Protein AF-A0AAN8QPC7-F1 (afdb_monomer_lite)

Sequence (210 aa):
MTGGNSPIGYLKAYHTNLYLSADPMKVREALEEGIAAATMFNPPEKRTEVSETQLRVAFDGDAVLFSDESERIFKAHGLDKFFEHEKAHENTLLDHGPLKGFLESLGKLQKKFYAKGQRLDCPIRTYLVTARSAASSGTRALKTLRSWGLETDEALFLAGAPKGPMLEKIRPHIFFDDQMFHVEGAAQLGTVAAHVPYGVAQKTAPEEAC

pLDDT: mean 90.26, std 11.94, range [35.09, 98.5]

Secondary structure (DSSP, 8-state):
--TTS-SHHHHHHTT-S-EEES-HHHHHHHHHTT--EEEEE--SS-PPP--SS-EEEEE-IIIIIB-SHHHHHHHHHHHHHHHHHHHHTTTSPPPBPTTHHHHHHHHHHHHHHHTTT-STT-SEEEEEEESS-TTTTHHHHHHHHHHTT---SEEEE-TT--SHHHHHHH--SEEEES-HHHHHHHHHTT--EEE---SGGG-PPPP---

Organism: NCBI:txid861788

InterPro domains:
  IPR010394 5-nucleotidase [PF06189] (1-202)
  IPR010394 5-nucleotidase [PTHR31367] (1-206)

Foldseek 3Di:
DCPPDQCLVVCVVVVPQEAEECDVVSQVVNVVVLHHYWHWDAADPAAQDDDPQAAEEEEEQYQRFFDVVLVVQCVVPNDVSSLVVLVVCLVPATHGHSNNSVLVVLQVQLVVCVVVVNNVSRRYAYEHQYLAAPVGRCSNRCVNCVVSVHDHPYYHHQVNDQSQVVCSVNVHQEYEDQDVVNCVSNSNSNHIYTHNVGDPVNDDDPPPPD

Radius of gyration: 17.52 Å; chains: 1; bounding box: 56×42×45 Å

Structure (mmCIF, N/CA/C/O backbone):
data_AF-A0AAN8QPC7-F1
#
_entry.id   AF-A0AAN8QPC7-F1
#
loop_
_atom_site.group_PDB
_atom_site.id
_atom_site.type_symbol
_atom_site.label_atom_id
_atom_site.label_alt_id
_atom_site.label_comp_id
_atom_site.label_asym_id
_atom_site.label_entity_id
_atom_site.label_seq_id
_atom_site.pdbx_PDB_ins_code
_atom_site.Cartn_x
_atom_site.Cartn_y
_atom_site.Cartn_z
_atom_site.occupancy
_atom_site.B_iso_or_equiv
_atom_site.auth_seq_id
_atom_site.auth_comp_id
_atom_site.auth_asym_id
_atom_site.auth_atom_id
_atom_site.pdbx_PDB_model_num
ATOM 1 N N . MET A 1 1 ? 2.230 -21.811 20.063 1.00 47.53 1 MET A N 1
ATOM 2 C CA . MET A 1 1 ? 3.590 -22.338 19.807 1.00 47.53 1 MET A CA 1
ATOM 3 C C . MET A 1 1 ? 3.481 -23.367 18.692 1.00 47.53 1 MET A C 1
ATOM 5 O O . MET A 1 1 ? 2.722 -24.306 18.864 1.00 47.53 1 MET A O 1
ATOM 9 N N . THR A 1 2 ? 4.146 -23.179 17.548 1.00 59.16 2 THR A N 1
ATOM 10 C CA . THR A 1 2 ? 4.004 -24.058 16.362 1.00 59.16 2 THR A CA 1
ATOM 11 C C . THR A 1 2 ? 4.972 -25.247 16.341 1.00 59.16 2 THR A C 1
ATOM 13 O O . THR A 1 2 ? 5.036 -25.963 15.349 1.00 59.16 2 THR A O 1
ATOM 16 N N . GLY A 1 3 ? 5.740 -25.475 17.414 1.00 60.47 3 GLY A N 1
ATOM 17 C CA . GLY A 1 3 ? 6.649 -26.625 17.518 1.00 60.47 3 GLY A CA 1
ATOM 18 C C . GLY A 1 3 ? 7.755 -26.671 16.453 1.00 60.47 3 GLY A C 1
ATOM 19 O O . GLY A 1 3 ? 8.288 -27.742 16.204 1.00 60.47 3 GLY A O 1
ATOM 20 N N . GLY A 1 4 ? 8.074 -25.540 15.811 1.00 63.41 4 GLY A N 1
ATOM 21 C CA . GLY A 1 4 ? 9.040 -25.460 14.705 1.00 63.41 4 GLY A CA 1
ATOM 22 C C . GLY A 1 4 ? 8.410 -25.418 13.309 1.00 63.41 4 GLY A C 1
ATOM 23 O O . GLY A 1 4 ? 9.102 -25.082 12.355 1.00 63.41 4 GLY A O 1
ATOM 24 N N . ASN A 1 5 ? 7.103 -25.669 13.181 1.00 67.19 5 ASN A N 1
ATOM 25 C CA . ASN A 1 5 ? 6.398 -25.527 11.906 1.00 67.19 5 ASN A CA 1
ATOM 26 C C . ASN A 1 5 ? 6.092 -24.060 11.591 1.00 67.19 5 ASN A C 1
ATOM 28 O O . ASN A 1 5 ? 5.900 -23.234 12.494 1.00 67.19 5 ASN A O 1
ATOM 32 N N . SER A 1 6 ? 6.012 -23.747 10.300 1.00 74.88 6 SER A N 1
ATOM 33 C CA . SER A 1 6 ? 5.652 -22.412 9.839 1.00 74.88 6 SER A CA 1
ATOM 34 C C . SER A 1 6 ? 4.276 -21.979 10.375 1.00 74.88 6 SER A C 1
ATOM 36 O O . SER A 1 6 ? 3.321 -22.764 10.346 1.00 74.88 6 SER A O 1
ATOM 38 N N . PRO A 1 7 ? 4.133 -20.736 10.879 1.00 82.69 7 PRO A N 1
ATOM 39 C CA . PRO A 1 7 ? 2.846 -20.221 11.332 1.00 82.69 7 PRO A CA 1
ATOM 40 C C . PRO A 1 7 ? 1.875 -19.929 10.178 1.00 82.69 7 PRO A C 1
ATOM 42 O O . PRO A 1 7 ? 0.689 -19.728 10.442 1.00 82.69 7 PRO A O 1
ATOM 45 N N . ILE A 1 8 ? 2.339 -19.913 8.923 1.00 86.69 8 ILE A N 1
ATOM 46 C CA . ILE A 1 8 ? 1.567 -19.421 7.774 1.00 86.69 8 ILE A CA 1
ATOM 47 C C . ILE A 1 8 ? 0.293 -20.237 7.525 1.00 86.69 8 ILE A C 1
ATOM 49 O O . ILE A 1 8 ? -0.774 -19.658 7.311 1.00 86.69 8 ILE A O 1
ATOM 53 N N . GLY A 1 9 ? 0.347 -21.565 7.676 1.00 82.25 9 GLY A N 1
ATOM 54 C CA . GLY A 1 9 ? -0.840 -22.418 7.535 1.00 82.25 9 GLY A CA 1
ATOM 55 C C . GLY A 1 9 ? -1.977 -22.042 8.497 1.00 82.25 9 GLY A C 1
ATOM 56 O O . GLY A 1 9 ? -3.151 -22.069 8.123 1.00 82.25 9 GLY A O 1
ATOM 57 N N . TYR A 1 10 ? -1.645 -21.600 9.715 1.00 86.62 10 TYR A N 1
ATOM 58 C CA . TYR A 1 10 ? -2.643 -21.109 10.667 1.00 86.62 10 TYR A CA 1
ATOM 59 C C . TYR A 1 10 ? -3.220 -19.762 10.240 1.00 86.62 10 TYR A C 1
ATOM 61 O O . TYR A 1 10 ? -4.425 -19.555 10.356 1.00 86.62 10 TYR A O 1
ATOM 69 N N . LEU A 1 11 ? -2.393 -18.852 9.717 1.00 89.44 11 LEU A N 1
ATOM 70 C CA . LEU A 1 11 ? -2.856 -17.540 9.256 1.00 89.44 11 LEU A CA 1
ATOM 71 C C . LEU A 1 11 ? -3.924 -17.672 8.164 1.00 89.44 11 LEU A C 1
ATOM 73 O O . LEU A 1 11 ? -4.923 -16.945 8.197 1.00 89.44 11 LEU A O 1
ATOM 77 N N . LYS A 1 12 ? -3.754 -18.642 7.257 1.00 86.19 12 LYS A N 1
ATOM 78 C CA . LYS A 1 12 ? -4.742 -18.985 6.228 1.00 86.19 12 LYS A CA 1
ATOM 79 C C . LYS A 1 12 ? -6.048 -19.489 6.842 1.00 86.19 12 LYS A C 1
ATOM 81 O O . LYS A 1 12 ? -7.119 -19.004 6.482 1.00 86.19 12 LYS A O 1
ATOM 86 N N . ALA A 1 13 ? -5.960 -20.406 7.808 1.00 88.12 13 ALA A N 1
ATOM 87 C CA . ALA A 1 13 ? -7.123 -20.952 8.512 1.00 88.12 13 ALA A CA 1
ATOM 88 C C . ALA A 1 13 ? -7.898 -19.888 9.313 1.00 88.12 13 ALA A C 1
ATOM 90 O O . ALA A 1 13 ? -9.120 -19.961 9.408 1.00 88.12 13 ALA A O 1
ATOM 91 N N . TYR A 1 14 ? -7.210 -18.875 9.846 1.00 89.38 14 TYR A N 1
ATOM 92 C CA . TYR A 1 14 ? -7.833 -17.749 10.552 1.00 89.38 14 TYR A CA 1
ATOM 93 C C . TYR A 1 14 ? -8.363 -16.644 9.627 1.00 89.38 14 TYR A C 1
ATOM 95 O O . TYR A 1 14 ? -8.826 -15.619 10.125 1.00 89.38 14 TYR A O 1
ATOM 103 N N . HIS A 1 15 ? -8.308 -16.821 8.301 1.00 89.38 15 HIS A N 1
ATOM 104 C CA . HIS A 1 15 ? -8.703 -15.801 7.324 1.00 89.38 15 HIS A CA 1
ATOM 105 C C . HIS A 1 15 ? -7.996 -14.454 7.552 1.00 89.38 15 HIS A C 1
ATOM 107 O O . HIS A 1 15 ? -8.605 -13.387 7.464 1.00 89.38 15 HIS A O 1
ATOM 113 N N . THR A 1 16 ? -6.701 -14.510 7.870 1.00 93.88 16 THR A N 1
ATOM 114 C CA . THR A 1 16 ? -5.891 -13.325 8.174 1.00 93.88 16 THR A CA 1
ATOM 115 C C . THR A 1 16 ? -5.907 -12.350 6.998 1.00 93.88 16 THR A C 1
ATOM 117 O O . THR A 1 16 ? -5.528 -12.708 5.886 1.00 93.88 16 THR A O 1
ATOM 120 N N . ASN A 1 17 ? -6.323 -11.103 7.241 1.00 94.88 17 ASN A N 1
ATOM 121 C CA . ASN A 1 17 ? -6.376 -10.079 6.192 1.00 94.88 17 ASN A CA 1
ATOM 122 C C . ASN A 1 17 ? -5.040 -9.370 5.951 1.00 94.88 17 ASN A C 1
ATOM 124 O O . ASN A 1 17 ? -4.877 -8.782 4.889 1.00 94.88 17 ASN A O 1
ATOM 128 N N . LEU A 1 18 ? -4.126 -9.382 6.927 1.00 97.50 18 LEU A N 1
ATOM 129 C CA . LEU A 1 18 ? -2.785 -8.811 6.823 1.00 97.50 18 LEU A CA 1
ATOM 130 C C . LEU A 1 18 ? -1.837 -9.504 7.813 1.00 97.50 18 LEU A C 1
ATOM 132 O O . LEU A 1 18 ? -2.150 -9.594 9.001 1.00 97.50 18 LEU A O 1
ATOM 136 N N . TYR A 1 19 ? -0.669 -9.934 7.340 1.00 97.00 19 TYR A N 1
ATOM 137 C CA . TYR A 1 19 ? 0.423 -10.454 8.160 1.00 97.00 19 TYR A CA 1
ATOM 138 C C . TYR A 1 19 ? 1.636 -9.515 8.120 1.00 97.00 19 TYR A C 1
ATOM 140 O O . TYR A 1 19 ? 2.176 -9.218 7.058 1.00 97.00 19 TYR A O 1
ATOM 148 N N . LEU A 1 20 ? 2.082 -9.054 9.289 1.00 96.81 20 LEU A N 1
ATOM 149 C CA . LEU A 1 20 ? 3.261 -8.199 9.430 1.00 96.81 20 LEU A CA 1
ATOM 150 C C . LEU A 1 20 ? 4.329 -8.920 10.247 1.00 96.81 20 LEU A C 1
ATOM 152 O O . LEU A 1 20 ? 4.031 -9.504 11.289 1.00 96.81 20 LEU A O 1
ATOM 156 N N . SER A 1 21 ? 5.575 -8.869 9.785 1.00 95.12 21 SER A N 1
ATOM 157 C CA . SER A 1 21 ? 6.700 -9.534 10.446 1.00 95.12 21 SER A CA 1
ATOM 158 C C . SER A 1 21 ? 8.001 -8.772 10.221 1.00 95.12 21 SER A C 1
ATOM 160 O O . SER A 1 21 ? 8.138 -8.052 9.240 1.00 95.12 21 SER A O 1
ATOM 162 N N . ALA A 1 22 ? 8.977 -8.943 11.111 1.00 93.75 22 ALA A N 1
ATOM 163 C CA . ALA A 1 22 ? 10.357 -8.519 10.858 1.00 93.75 22 ALA A CA 1
ATOM 164 C C . ALA A 1 22 ? 11.142 -9.555 10.024 1.00 93.75 22 ALA A C 1
ATOM 166 O O . ALA A 1 22 ? 12.242 -9.272 9.564 1.00 93.75 22 ALA A O 1
ATOM 167 N N . ASP A 1 23 ? 10.591 -10.761 9.844 1.00 93.81 23 ASP A N 1
ATOM 168 C CA . ASP A 1 23 ? 11.212 -11.856 9.098 1.00 93.81 23 ASP A CA 1
ATOM 169 C C . ASP A 1 23 ? 10.729 -11.859 7.634 1.00 93.81 23 ASP A C 1
ATOM 171 O O . ASP A 1 23 ? 9.575 -12.231 7.382 1.00 93.81 23 ASP A O 1
ATOM 175 N N . PRO A 1 24 ? 11.584 -11.483 6.663 1.00 93.31 24 PRO A N 1
ATOM 176 C CA . PRO A 1 24 ? 11.197 -11.402 5.260 1.00 93.31 24 PRO A CA 1
ATOM 177 C C . PRO A 1 24 ? 10.900 -12.765 4.628 1.00 93.31 24 PRO A C 1
ATOM 179 O O . PRO A 1 24 ? 10.137 -12.819 3.664 1.00 93.31 24 PRO A O 1
ATOM 182 N N . MET A 1 25 ? 11.450 -13.864 5.151 1.00 91.94 25 MET A N 1
ATOM 183 C CA . MET A 1 25 ? 11.186 -15.199 4.605 1.00 91.94 25 MET A CA 1
ATOM 184 C C . MET A 1 25 ? 9.758 -15.636 4.920 1.00 91.94 25 MET A C 1
ATOM 186 O O . MET A 1 25 ? 9.039 -16.073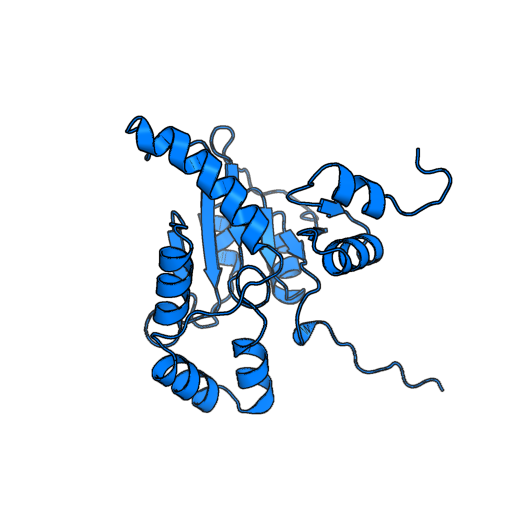 4.024 1.00 91.94 25 MET A O 1
ATOM 190 N N . LYS A 1 26 ? 9.301 -15.411 6.158 1.00 92.31 26 LYS A N 1
ATOM 191 C CA . LYS A 1 26 ? 7.903 -15.678 6.540 1.00 92.31 26 LYS A CA 1
ATOM 192 C C . LYS A 1 26 ? 6.913 -14.801 5.775 1.00 92.31 26 LYS A C 1
ATOM 194 O O . LYS A 1 26 ? 5.802 -15.232 5.492 1.00 92.31 26 LYS A O 1
ATOM 199 N N . VAL A 1 27 ? 7.296 -13.565 5.452 1.00 95.69 27 VAL A N 1
ATOM 200 C CA . VAL A 1 27 ? 6.460 -12.665 4.642 1.00 95.69 27 VAL A CA 1
ATOM 201 C C . VAL A 1 27 ? 6.290 -13.204 3.225 1.00 95.69 27 VAL A C 1
ATOM 203 O O . VAL A 1 27 ? 5.166 -13.223 2.731 1.00 95.69 27 VAL A O 1
ATOM 206 N N . ARG A 1 28 ? 7.367 -13.678 2.584 1.00 94.31 28 ARG A N 1
ATOM 207 C CA . ARG A 1 28 ? 7.277 -14.303 1.253 1.00 94.31 28 ARG A CA 1
ATOM 208 C C . ARG A 1 28 ? 6.385 -15.541 1.272 1.00 94.31 28 ARG A C 1
ATOM 210 O O . ARG A 1 28 ? 5.475 -15.628 0.459 1.00 94.31 28 ARG A O 1
ATOM 217 N N . GLU A 1 29 ? 6.577 -16.425 2.248 1.00 93.81 29 GLU A N 1
ATOM 218 C CA . GLU A 1 29 ? 5.746 -17.624 2.411 1.00 93.81 29 GLU A CA 1
ATOM 219 C C . GLU A 1 29 ? 4.255 -17.269 2.594 1.00 93.81 29 GLU A C 1
ATOM 221 O O . GLU A 1 29 ? 3.378 -17.891 2.002 1.00 93.81 29 GLU A O 1
ATOM 226 N N . ALA A 1 30 ? 3.947 -16.216 3.362 1.00 95.00 30 ALA A N 1
ATOM 227 C CA . ALA A 1 30 ? 2.577 -15.723 3.513 1.00 95.00 30 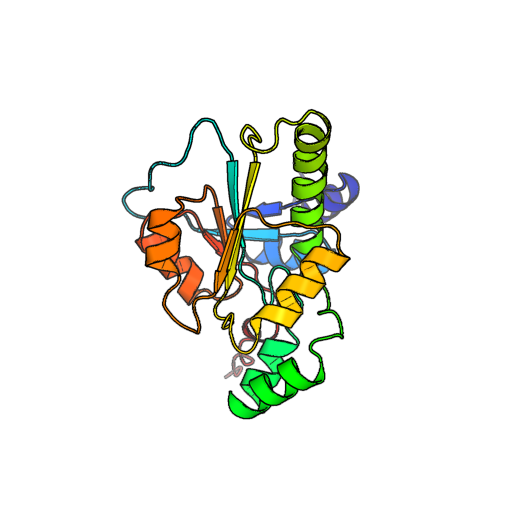ALA A CA 1
ATOM 228 C C . ALA A 1 30 ? 1.973 -15.237 2.184 1.00 95.00 30 ALA A C 1
ATOM 230 O O . ALA A 1 30 ? 0.825 -15.567 1.877 1.00 95.00 30 ALA A O 1
ATOM 231 N N . LEU A 1 31 ? 2.742 -14.479 1.394 1.00 95.06 31 LEU A N 1
ATOM 232 C CA . LEU A 1 31 ? 2.310 -13.991 0.081 1.00 95.06 31 LEU A CA 1
ATOM 233 C C . LEU A 1 31 ? 2.054 -15.142 -0.899 1.00 95.06 31 LEU A C 1
ATOM 235 O O . LEU A 1 31 ? 1.060 -15.103 -1.625 1.00 95.06 31 LEU A O 1
ATOM 239 N N . GLU A 1 32 ? 2.906 -16.169 -0.900 1.00 92.62 32 GLU A N 1
ATOM 240 C CA . GLU A 1 32 ? 2.747 -17.378 -1.725 1.00 92.62 32 GLU A CA 1
ATOM 241 C C . GLU A 1 32 ? 1.468 -18.152 -1.375 1.00 92.62 32 GLU A C 1
ATOM 243 O O . GLU A 1 32 ? 0.793 -18.679 -2.259 1.00 92.62 32 GLU A O 1
ATOM 248 N N . GLU A 1 33 ? 1.065 -18.135 -0.104 1.00 92.25 33 GLU A N 1
ATOM 249 C CA . GLU A 1 33 ? -0.200 -18.710 0.368 1.00 92.25 33 GLU A CA 1
ATOM 250 C C . GLU A 1 33 ? -1.431 -17.810 0.129 1.00 92.25 33 GLU A C 1
ATOM 252 O O . GLU A 1 33 ? -2.548 -18.153 0.538 1.00 92.25 33 GLU A O 1
ATOM 257 N N . GLY A 1 34 ? -1.254 -16.673 -0.552 1.00 92.19 34 GLY A N 1
ATOM 258 C CA . GLY A 1 34 ? -2.319 -15.723 -0.884 1.00 92.19 34 GLY A CA 1
ATOM 259 C C . GLY A 1 34 ? -2.734 -14.820 0.280 1.00 92.19 34 GLY A C 1
ATOM 260 O O . GLY A 1 34 ? -3.824 -14.244 0.256 1.00 92.19 34 GLY A O 1
ATOM 261 N N . ILE A 1 35 ? -1.896 -14.701 1.310 1.00 95.56 35 ILE A N 1
ATOM 262 C CA . ILE A 1 35 ? -2.123 -13.829 2.464 1.00 95.56 35 ILE A CA 1
ATOM 263 C C . ILE A 1 35 ? -1.404 -12.507 2.210 1.00 95.56 35 ILE A C 1
ATOM 265 O O . ILE A 1 35 ? -0.197 -12.489 1.985 1.00 95.56 35 ILE A O 1
ATOM 269 N N . ALA A 1 36 ? -2.121 -11.384 2.293 1.00 97.25 36 ALA A N 1
ATOM 270 C CA . ALA A 1 36 ? -1.488 -10.071 2.218 1.00 97.25 36 ALA A CA 1
ATOM 271 C C . ALA A 1 36 ? -0.446 -9.940 3.339 1.00 97.25 36 ALA A C 1
ATOM 273 O O . ALA A 1 36 ? -0.780 -10.102 4.517 1.00 97.25 36 ALA A O 1
ATOM 274 N N . ALA A 1 37 ? 0.806 -9.650 2.991 1.00 97.75 37 ALA A N 1
ATOM 275 C CA . ALA A 1 37 ? 1.879 -9.586 3.969 1.00 97.75 37 ALA A CA 1
ATOM 276 C C . ALA A 1 37 ? 2.965 -8.575 3.607 1.00 97.75 37 ALA A C 1
ATOM 278 O O . ALA A 1 37 ? 3.165 -8.252 2.437 1.00 97.75 37 ALA A O 1
ATOM 279 N N . ALA A 1 38 ? 3.666 -8.086 4.630 1.00 98.12 38 ALA A N 1
ATOM 280 C CA . ALA A 1 38 ? 4.775 -7.156 4.461 1.00 98.12 38 ALA A CA 1
ATOM 281 C C . ALA A 1 38 ? 5.807 -7.257 5.597 1.00 98.12 38 ALA A C 1
ATOM 283 O O . ALA A 1 38 ? 5.467 -7.541 6.753 1.00 98.12 38 ALA A O 1
ATOM 284 N N . THR A 1 39 ? 7.069 -6.983 5.267 1.00 97.81 39 THR A N 1
ATOM 285 C CA . THR A 1 39 ? 8.179 -6.921 6.223 1.00 97.81 39 THR A CA 1
ATOM 286 C C . THR A 1 39 ? 8.245 -5.534 6.842 1.00 97.81 39 THR A C 1
ATOM 288 O O . THR A 1 39 ? 8.397 -4.559 6.116 1.00 97.81 39 THR A O 1
ATOM 291 N N . MET A 1 40 ? 8.149 -5.420 8.164 1.00 95.81 40 MET A N 1
ATOM 292 C CA . MET A 1 40 ? 8.135 -4.128 8.852 1.00 95.81 40 MET A CA 1
ATOM 293 C C . MET A 1 40 ? 9.531 -3.538 9.053 1.00 95.81 40 MET A C 1
ATOM 295 O O . MET A 1 40 ? 10.428 -4.201 9.571 1.00 95.81 40 MET A O 1
ATOM 299 N N . PHE A 1 41 ? 9.649 -2.242 8.776 1.00 93.62 41 PHE A N 1
ATOM 300 C CA . PHE A 1 41 ? 10.819 -1.417 9.037 1.00 93.62 41 PHE A CA 1
ATOM 301 C C . PHE A 1 41 ? 10.427 -0.261 9.955 1.00 93.62 41 PHE A C 1
ATOM 303 O O . PHE A 1 41 ? 9.538 0.544 9.664 1.00 93.62 41 PHE A O 1
ATOM 310 N N . ASN A 1 42 ? 11.086 -0.206 11.110 1.00 88.12 42 ASN A N 1
ATOM 311 C CA . ASN A 1 42 ? 10.861 0.845 12.090 1.00 88.12 42 ASN A CA 1
ATOM 312 C C . ASN A 1 42 ? 11.855 1.995 11.871 1.00 88.12 42 ASN A C 1
ATOM 314 O O . ASN A 1 42 ? 13.022 1.725 11.584 1.00 88.12 42 ASN A O 1
ATOM 318 N N . PRO A 1 43 ? 11.434 3.254 12.077 1.00 84.25 43 PRO A N 1
ATOM 319 C CA . PRO A 1 43 ? 12.343 4.392 12.066 1.00 84.25 43 PRO A CA 1
ATOM 320 C C . PRO A 1 43 ? 13.462 4.243 13.108 1.00 84.25 43 PRO A C 1
ATOM 322 O O . PRO A 1 43 ? 13.161 3.839 14.237 1.00 84.25 43 PRO A O 1
ATOM 325 N N . PRO A 1 44 ? 14.719 4.581 12.766 1.00 75.75 44 PRO A N 1
ATOM 326 C CA . PRO A 1 44 ? 15.875 4.346 13.631 1.00 75.75 44 PRO A CA 1
ATOM 327 C C . PRO A 1 44 ? 15.993 5.328 14.808 1.00 75.75 44 PRO A C 1
ATOM 329 O O . PRO A 1 44 ? 16.433 4.924 15.879 1.00 75.75 44 PRO A O 1
ATOM 332 N N . GLU A 1 45 ? 15.601 6.597 14.637 1.00 75.94 45 GLU A N 1
ATOM 333 C CA . GLU A 1 45 ? 15.862 7.650 15.636 1.00 75.94 45 GLU A CA 1
ATOM 334 C C . GLU A 1 45 ? 14.595 8.151 16.336 1.00 75.94 45 GLU A C 1
ATOM 336 O O . GLU A 1 45 ? 14.456 8.034 17.554 1.00 75.94 45 GLU A O 1
ATOM 341 N N . LYS A 1 46 ? 13.643 8.704 15.576 1.00 75.94 46 LYS A N 1
ATOM 342 C CA . LYS A 1 46 ? 12.384 9.225 16.117 1.00 75.94 46 LYS A CA 1
ATOM 343 C C . LYS A 1 46 ? 11.234 8.920 15.169 1.00 75.94 46 LYS A C 1
ATOM 345 O O . LYS A 1 46 ? 11.307 9.193 13.976 1.00 75.94 46 LYS A O 1
ATOM 350 N N . ARG A 1 47 ? 10.156 8.361 15.717 1.00 86.50 47 ARG A N 1
ATOM 351 C CA . ARG A 1 47 ? 8.911 8.160 14.972 1.00 86.50 47 ARG A CA 1
ATOM 352 C C . ARG A 1 47 ? 8.160 9.475 14.864 1.00 86.50 47 ARG A C 1
ATOM 354 O O . ARG A 1 47 ? 8.038 10.206 15.848 1.00 86.50 47 ARG A O 1
ATOM 361 N N . THR A 1 48 ? 7.628 9.732 13.682 1.00 88.88 48 THR A N 1
ATOM 362 C CA . THR A 1 48 ? 6.681 10.816 13.455 1.00 88.88 48 THR A CA 1
ATOM 363 C C . THR A 1 48 ? 5.429 10.564 14.289 1.00 88.88 48 THR A C 1
ATOM 365 O O . THR A 1 48 ? 4.917 9.446 14.330 1.00 88.88 48 THR A O 1
ATOM 368 N N . GLU A 1 49 ? 4.938 11.598 14.970 1.00 93.69 49 GLU A N 1
ATOM 369 C CA . GLU A 1 49 ? 3.683 11.519 15.715 1.00 93.69 49 GLU A CA 1
ATOM 370 C C . GLU A 1 49 ? 2.519 11.287 14.748 1.00 93.69 49 GLU A C 1
ATOM 372 O O . GLU A 1 49 ? 2.341 12.010 13.762 1.00 93.69 49 GLU A O 1
ATOM 377 N N . VAL A 1 50 ? 1.722 10.262 15.033 1.00 95.88 50 VAL A N 1
ATOM 378 C CA . VAL A 1 50 ? 0.554 9.875 14.239 1.00 95.88 50 VAL A CA 1
ATOM 379 C C . VAL A 1 50 ? -0.728 10.226 14.988 1.00 95.88 50 VAL A C 1
ATOM 381 O O . VAL A 1 50 ? -0.712 10.533 16.176 1.00 95.88 50 VAL A O 1
ATOM 384 N N . SER A 1 51 ? -1.856 10.231 14.283 1.00 95.62 51 SER A N 1
ATOM 385 C CA . SER A 1 51 ? -3.152 10.542 14.894 1.00 95.62 51 SER A CA 1
ATOM 386 C C . SER A 1 51 ? -3.574 9.466 15.897 1.00 95.62 51 SER A C 1
ATOM 388 O O . SER A 1 51 ? -3.614 8.295 15.551 1.00 95.62 51 SER A O 1
ATOM 390 N N . GLU A 1 52 ? -3.983 9.864 17.102 1.00 95.88 52 GLU A N 1
ATOM 391 C CA . GLU A 1 52 ? -4.505 8.930 18.116 1.00 95.88 52 GLU A CA 1
ATOM 392 C C . GLU A 1 52 ? -5.953 8.484 17.849 1.00 95.88 52 GLU A C 1
ATOM 394 O O . GLU A 1 52 ? -6.413 7.477 18.380 1.00 95.88 52 GLU A O 1
ATOM 399 N N . THR A 1 53 ? -6.689 9.237 17.029 1.00 95.12 53 THR A N 1
ATOM 400 C CA . THR A 1 53 ? -8.128 9.043 16.790 1.00 95.12 53 THR A CA 1
ATOM 401 C C . THR A 1 53 ? -8.450 8.473 15.411 1.00 95.12 53 THR A C 1
ATOM 403 O O . THR A 1 53 ? -9.581 8.047 15.176 1.00 95.12 53 THR A O 1
ATOM 406 N N . GLN A 1 54 ? -7.482 8.455 14.491 1.00 96.38 54 GLN A N 1
ATOM 407 C CA . GLN A 1 54 ? -7.676 7.988 13.122 1.00 96.38 54 GLN A CA 1
ATOM 408 C C . GLN A 1 54 ? -6.496 7.139 12.652 1.00 96.38 54 GLN A C 1
ATOM 410 O O . GLN A 1 54 ? -5.394 7.645 12.449 1.00 96.38 54 GLN A O 1
ATOM 415 N N . LEU A 1 55 ? -6.762 5.866 12.364 1.00 97.62 55 LEU A N 1
ATOM 416 C CA . LEU A 1 55 ? -5.836 4.977 11.678 1.00 97.62 55 LEU A CA 1
ATOM 417 C C . LEU A 1 55 ? -5.617 5.471 10.245 1.00 97.62 55 LEU A C 1
ATOM 419 O O . LEU A 1 55 ? -6.558 5.574 9.459 1.00 97.62 55 LEU A O 1
ATOM 423 N N . ARG A 1 56 ? -4.361 5.738 9.892 1.00 98.00 56 ARG A N 1
ATOM 424 C CA . ARG A 1 56 ? -3.955 6.191 8.555 1.00 98.00 56 ARG A CA 1
ATOM 425 C C . ARG A 1 56 ? -3.081 5.141 7.896 1.00 98.00 56 ARG A C 1
ATOM 427 O O . ARG A 1 56 ? -2.021 4.828 8.430 1.00 98.00 56 ARG A O 1
ATOM 434 N N . VAL A 1 57 ? -3.507 4.622 6.753 1.00 98.38 57 VAL A N 1
ATOM 435 C CA . VAL A 1 57 ? -2.795 3.560 6.033 1.00 98.38 57 VAL A CA 1
ATOM 436 C C . VAL A 1 57 ? -2.470 4.045 4.629 1.00 98.38 57 VAL A C 1
ATOM 438 O O . VAL A 1 57 ? -3.378 4.399 3.878 1.00 98.38 57 VAL A O 1
ATOM 441 N N . ALA A 1 58 ? -1.187 4.087 4.287 1.00 98.44 58 ALA A N 1
ATOM 442 C CA . ALA A 1 58 ? -0.724 4.500 2.970 1.00 98.44 58 ALA A CA 1
ATOM 443 C C . ALA A 1 58 ? -0.223 3.295 2.172 1.00 98.44 58 ALA A C 1
ATOM 445 O O . ALA A 1 58 ? 0.450 2.421 2.715 1.00 98.44 58 ALA A O 1
ATOM 446 N N . PHE A 1 59 ? -0.537 3.268 0.884 1.00 98.38 59 PHE A N 1
ATOM 447 C CA . PHE A 1 59 ? -0.173 2.195 -0.031 1.00 98.38 59 PHE A CA 1
ATOM 448 C C . PHE A 1 59 ? 0.471 2.773 -1.278 1.00 98.38 59 PHE A C 1
ATOM 450 O O . PHE A 1 59 ? -0.044 3.747 -1.833 1.00 98.38 59 PHE A O 1
ATOM 457 N N . ASP A 1 60 ? 1.525 2.137 -1.771 1.00 97.50 60 ASP A N 1
ATOM 458 C CA . ASP A 1 60 ? 1.849 2.255 -3.183 1.00 97.50 60 ASP A CA 1
ATOM 459 C C . ASP A 1 60 ? 0.768 1.609 -4.066 1.00 97.50 60 ASP A C 1
ATOM 461 O O . ASP A 1 60 ? -0.063 0.818 -3.612 1.00 97.50 60 ASP A O 1
ATOM 465 N N . GLY A 1 61 ? 0.756 1.992 -5.339 1.00 94.62 61 GLY A N 1
ATOM 466 C CA . GLY A 1 61 ? -0.119 1.422 -6.350 1.00 94.62 61 GLY A CA 1
ATOM 467 C C . GLY A 1 61 ? 0.412 0.099 -6.890 1.00 94.62 61 GLY A C 1
ATOM 468 O O . GLY A 1 61 ? -0.084 -0.967 -6.523 1.00 94.62 61 GLY A O 1
ATOM 469 N N . ASP A 1 62 ? 1.352 0.188 -7.828 1.00 93.06 62 ASP A N 1
ATOM 470 C CA . ASP A 1 62 ? 1.880 -0.960 -8.568 1.00 93.06 62 ASP A CA 1
ATOM 471 C C . ASP A 1 62 ? 2.618 -1.927 -7.636 1.00 93.06 62 ASP A C 1
ATOM 473 O O . ASP A 1 62 ? 3.189 -1.511 -6.636 1.00 93.06 62 ASP A O 1
ATOM 477 N N . ALA A 1 63 ? 2.517 -3.230 -7.913 1.00 94.75 63 ALA A N 1
ATOM 478 C CA . ALA A 1 63 ? 3.072 -4.312 -7.087 1.00 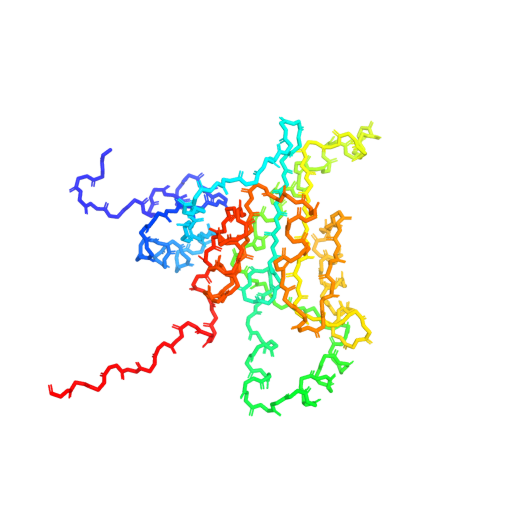94.75 63 ALA A CA 1
ATOM 479 C C . ALA A 1 63 ? 2.635 -4.343 -5.595 1.00 94.75 63 ALA A C 1
ATOM 481 O O . ALA A 1 63 ? 3.089 -5.198 -4.832 1.00 94.75 63 ALA A O 1
ATOM 482 N N . VAL A 1 64 ? 1.686 -3.496 -5.184 1.00 97.38 64 VAL A N 1
ATOM 483 C CA . VAL A 1 64 ? 1.110 -3.464 -3.831 1.00 97.38 64 VAL A CA 1
ATOM 484 C C . VAL A 1 64 ? -0.408 -3.637 -3.891 1.00 97.38 64 VAL A C 1
ATOM 486 O O . VAL A 1 64 ? -0.937 -4.667 -3.458 1.00 97.38 64 VAL A O 1
ATOM 489 N N . LEU A 1 65 ? -1.126 -2.657 -4.444 1.00 97.00 65 LEU A N 1
ATOM 490 C CA . LEU A 1 65 ? -2.577 -2.722 -4.661 1.00 97.00 65 LEU A CA 1
ATOM 491 C C . LEU A 1 65 ? -2.928 -3.297 -6.032 1.00 97.00 65 LEU A C 1
ATOM 493 O O . LEU A 1 65 ? -3.907 -4.039 -6.157 1.00 97.00 65 LEU A O 1
ATOM 497 N N . PHE A 1 66 ? -2.130 -2.962 -7.040 1.00 96.56 66 PHE A N 1
ATOM 498 C CA . PHE A 1 66 ? -2.224 -3.477 -8.400 1.00 96.56 66 PHE A CA 1
ATOM 499 C C . PHE A 1 66 ? -1.129 -4.517 -8.645 1.00 96.56 66 PHE A C 1
ATOM 501 O O . PHE A 1 66 ? -0.169 -4.624 -7.878 1.00 96.56 66 PHE A O 1
ATOM 508 N N . SER A 1 67 ? -1.282 -5.307 -9.702 1.00 94.44 67 SER A N 1
ATOM 509 C CA . SER A 1 67 ? -0.237 -6.223 -10.149 1.00 94.44 67 SER A CA 1
ATOM 510 C C . SER A 1 67 ? 1.025 -5.460 -10.582 1.00 94.44 67 SER A C 1
ATOM 512 O O . SER A 1 67 ? 1.057 -4.232 -10.662 1.00 94.44 67 SER A O 1
ATOM 514 N N . ASP A 1 68 ? 2.091 -6.194 -10.885 1.00 91.81 68 ASP A N 1
ATOM 515 C CA . ASP A 1 68 ? 3.342 -5.644 -11.411 1.00 91.81 68 ASP A CA 1
ATOM 516 C C . ASP A 1 68 ? 3.341 -5.506 -12.951 1.00 91.81 68 ASP A C 1
ATOM 518 O O . ASP A 1 68 ? 4.399 -5.353 -13.559 1.00 91.81 68 ASP A O 1
ATOM 522 N N . GLU A 1 69 ? 2.171 -5.569 -13.602 1.00 91.00 69 GLU A N 1
ATOM 523 C CA . GLU A 1 69 ? 2.007 -5.471 -15.064 1.00 91.00 69 GLU A CA 1
ATOM 524 C C . GLU A 1 69 ? 2.671 -4.211 -15.631 1.00 91.00 69 GLU A C 1
ATOM 526 O O . GLU A 1 69 ? 3.519 -4.295 -16.522 1.00 91.00 69 GLU A O 1
ATOM 531 N N . SER A 1 70 ? 2.322 -3.040 -15.096 1.00 87.00 70 SER A N 1
ATOM 532 C CA . SER A 1 70 ? 2.830 -1.772 -15.617 1.00 87.00 70 SER A CA 1
ATOM 533 C C . SER A 1 70 ? 4.332 -1.595 -15.340 1.00 87.00 70 SER A C 1
ATOM 535 O O . SER A 1 70 ? 5.054 -1.077 -16.194 1.00 87.00 70 SER A O 1
ATOM 537 N N . GLU A 1 71 ? 4.831 -2.116 -14.213 1.00 87.19 71 GLU A N 1
ATOM 538 C CA . GLU A 1 71 ? 6.264 -2.128 -13.882 1.00 87.19 71 GLU A CA 1
ATOM 539 C C . GLU A 1 71 ? 7.062 -3.003 -14.865 1.00 87.19 71 GLU A C 1
ATOM 541 O O . GLU A 1 71 ? 8.137 -2.615 -15.327 1.00 87.19 71 GLU A O 1
ATOM 546 N N . ARG A 1 72 ? 6.523 -4.164 -15.267 1.00 89.81 72 ARG A N 1
ATOM 547 C CA . ARG A 1 72 ? 7.143 -5.020 -16.298 1.00 89.81 72 ARG A CA 1
ATOM 548 C C . ARG A 1 72 ? 7.291 -4.288 -17.624 1.00 89.81 72 ARG A C 1
ATOM 550 O O . ARG A 1 72 ? 8.332 -4.399 -18.269 1.00 89.81 72 ARG A O 1
ATOM 557 N N . ILE A 1 73 ? 6.264 -3.547 -18.032 1.00 89.50 73 ILE A N 1
ATOM 558 C CA . ILE A 1 73 ? 6.275 -2.798 -19.293 1.00 89.50 73 ILE A CA 1
ATOM 559 C C . ILE A 1 73 ? 7.318 -1.689 -19.236 1.00 89.50 73 ILE A C 1
ATOM 561 O O . ILE A 1 73 ? 8.111 -1.573 -20.1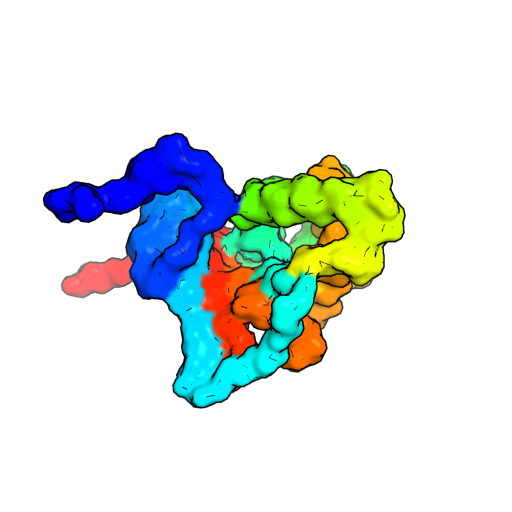70 1.00 89.50 73 ILE A O 1
ATOM 565 N N . PHE A 1 74 ? 7.358 -0.933 -18.137 1.00 87.81 74 PHE A N 1
ATOM 566 C CA . PHE A 1 74 ? 8.351 0.114 -17.927 1.00 87.81 74 PHE A CA 1
ATOM 567 C C . PHE A 1 74 ? 9.783 -0.436 -17.977 1.00 87.81 74 PHE A C 1
ATOM 569 O O . PHE A 1 74 ? 10.606 0.081 -18.732 1.00 87.81 74 PHE A O 1
ATOM 576 N N . LYS A 1 75 ? 10.075 -1.529 -17.258 1.00 86.81 75 LYS A N 1
ATOM 577 C CA . LYS A 1 75 ? 11.417 -2.137 -17.259 1.00 86.81 75 LYS A CA 1
ATOM 578 C C . LYS A 1 75 ? 11.826 -2.711 -18.614 1.00 86.81 75 LYS A C 1
ATOM 580 O O . LYS A 1 75 ? 12.997 -2.639 -18.968 1.00 86.81 75 LYS A O 1
ATOM 585 N N . ALA A 1 76 ? 10.888 -3.295 -19.358 1.00 90.19 76 ALA A N 1
ATOM 586 C CA . ALA A 1 76 ? 11.189 -3.935 -20.636 1.00 90.19 76 ALA A CA 1
ATOM 587 C C . ALA A 1 76 ? 11.256 -2.948 -21.814 1.00 90.19 76 ALA A C 1
ATOM 589 O O . ALA A 1 76 ? 12.036 -3.160 -22.739 1.00 90.19 76 ALA A O 1
ATOM 590 N N . HIS A 1 77 ? 10.443 -1.888 -21.799 1.00 90.00 77 HIS A N 1
ATOM 591 C CA . HIS A 1 77 ? 10.218 -1.040 -22.975 1.00 90.00 77 HIS A CA 1
ATOM 592 C C . HIS A 1 77 ? 10.401 0.463 -22.716 1.00 90.00 77 HIS A C 1
ATOM 594 O O . HIS A 1 77 ? 10.286 1.261 -23.647 1.00 90.00 77 HIS A O 1
ATOM 600 N N . GLY A 1 78 ? 10.692 0.860 -21.477 1.00 90.69 78 GLY A N 1
ATOM 601 C CA . GLY A 1 78 ? 10.902 2.251 -21.094 1.00 90.69 78 GLY A CA 1
ATOM 602 C C . GLY A 1 78 ? 9.614 3.057 -20.909 1.00 90.69 78 GLY A C 1
ATOM 603 O O . GLY A 1 78 ? 8.489 2.560 -21.014 1.00 90.69 78 GLY A O 1
ATOM 604 N N . LEU A 1 79 ? 9.802 4.343 -20.605 1.00 88.69 79 LEU A N 1
ATOM 605 C CA . LEU A 1 79 ? 8.740 5.241 -20.149 1.00 88.69 79 LEU A CA 1
ATOM 606 C C . LEU A 1 79 ? 7.704 5.575 -21.235 1.00 88.69 79 LEU A C 1
ATOM 608 O O . LEU A 1 79 ? 6.507 5.606 -20.951 1.00 88.69 79 LEU A O 1
ATOM 612 N N . ASP A 1 80 ? 8.140 5.768 -22.480 1.00 91.00 80 ASP A N 1
ATOM 613 C CA . ASP A 1 80 ? 7.236 6.112 -23.586 1.00 91.00 80 ASP A CA 1
ATOM 614 C C . ASP A 1 80 ? 6.237 4.983 -23.856 1.00 91.00 80 ASP A C 1
ATOM 616 O O . ASP A 1 80 ? 5.029 5.207 -23.955 1.00 91.00 80 ASP A O 1
ATOM 620 N N . LYS A 1 81 ? 6.732 3.741 -23.885 1.00 92.31 81 LYS A N 1
ATOM 621 C CA . LYS A 1 81 ? 5.904 2.548 -24.092 1.00 92.31 81 LYS A CA 1
ATOM 622 C C . LYS A 1 81 ? 4.972 2.285 -22.920 1.00 92.31 81 LYS A C 1
ATOM 624 O O . LYS A 1 81 ? 3.838 1.865 -23.138 1.00 92.31 81 LYS A O 1
ATOM 629 N N . PHE A 1 82 ? 5.407 2.589 -21.701 1.00 91.31 82 PHE A N 1
ATOM 630 C CA . PHE A 1 82 ? 4.529 2.594 -20.536 1.00 91.31 82 PHE A CA 1
ATOM 631 C C . PHE A 1 82 ? 3.364 3.584 -20.711 1.00 91.31 82 PHE A C 1
ATOM 633 O O . PHE A 1 82 ? 2.211 3.195 -20.529 1.00 91.31 82 PHE A O 1
ATOM 640 N N . PHE A 1 83 ? 3.612 4.831 -21.128 1.00 91.62 83 PHE A N 1
ATOM 641 C CA . PHE A 1 83 ? 2.530 5.806 -21.313 1.00 91.62 83 PHE A CA 1
ATOM 642 C C . PHE A 1 83 ? 1.585 5.444 -22.461 1.00 91.62 83 PHE A C 1
ATOM 644 O O . PHE A 1 83 ? 0.368 5.580 -22.315 1.00 91.62 83 PHE A O 1
ATOM 651 N N . GLU A 1 84 ? 2.114 4.959 -23.587 1.00 92.38 84 GLU A N 1
ATOM 652 C CA . GLU A 1 84 ? 1.293 4.442 -24.688 1.00 92.38 84 GLU A CA 1
ATOM 653 C C . GLU A 1 84 ? 0.391 3.299 -24.215 1.00 92.38 84 GLU A C 1
ATOM 655 O O . GLU A 1 84 ? -0.806 3.285 -24.515 1.00 92.38 84 GLU A O 1
ATOM 660 N N . HIS A 1 85 ? 0.951 2.372 -23.435 1.00 92.81 85 HIS A N 1
ATOM 661 C CA . HIS A 1 85 ? 0.218 1.243 -22.887 1.00 92.81 85 HIS A CA 1
ATOM 662 C C . HIS A 1 85 ? -0.898 1.682 -21.935 1.00 92.81 85 HIS A C 1
ATOM 664 O O . HIS A 1 85 ? -2.041 1.252 -22.102 1.00 92.81 85 HIS A O 1
ATOM 670 N N . GLU A 1 86 ? -0.598 2.558 -20.972 1.00 93.81 86 GLU A N 1
ATOM 671 C CA . GLU A 1 86 ? -1.582 3.058 -20.005 1.00 93.81 86 GLU A CA 1
ATOM 672 C C . GLU A 1 86 ? -2.711 3.840 -20.687 1.00 93.81 86 GLU A C 1
ATOM 674 O O . GLU A 1 86 ? -3.873 3.698 -20.303 1.00 93.81 86 GLU A O 1
ATOM 679 N N . LYS A 1 87 ? -2.401 4.602 -21.743 1.00 92.50 87 LYS A N 1
ATOM 680 C CA . LYS A 1 87 ? -3.407 5.306 -22.546 1.00 92.50 87 LYS A CA 1
ATOM 681 C C . LYS A 1 87 ? -4.286 4.341 -23.342 1.00 92.50 87 LYS A C 1
ATOM 683 O O . LYS A 1 87 ? -5.504 4.507 -23.374 1.00 92.50 87 LYS A O 1
ATOM 688 N N . ALA A 1 88 ? -3.694 3.332 -23.979 1.00 94.00 88 ALA A N 1
ATOM 689 C CA . ALA A 1 88 ? -4.441 2.333 -24.745 1.00 94.00 88 ALA A CA 1
ATOM 690 C C . ALA A 1 88 ? -5.358 1.477 -23.851 1.00 94.00 88 ALA A C 1
ATOM 692 O O . ALA A 1 88 ? -6.451 1.100 -24.270 1.00 94.00 88 ALA A O 1
ATOM 693 N N . HIS A 1 89 ? -4.940 1.224 -22.608 1.00 93.88 89 HIS A N 1
ATOM 694 C CA . HIS A 1 89 ? -5.648 0.386 -21.638 1.00 93.88 89 HIS A CA 1
ATOM 695 C C . HIS A 1 89 ? -6.385 1.191 -20.563 1.00 93.88 89 HIS A C 1
ATOM 697 O O . HIS A 1 89 ? -6.765 0.637 -19.537 1.00 93.88 89 HIS A O 1
ATOM 703 N N . GLU A 1 90 ? -6.650 2.482 -20.779 1.00 92.38 90 GLU A N 1
ATOM 704 C CA . GLU A 1 90 ? -7.244 3.359 -19.759 1.00 92.38 90 GLU A CA 1
ATOM 705 C C . GLU A 1 90 ? -8.614 2.861 -19.247 1.00 92.38 90 GLU A C 1
ATOM 707 O O . GLU A 1 90 ? -9.026 3.190 -18.134 1.00 92.38 90 GLU A O 1
ATOM 712 N N . ASN A 1 91 ? -9.343 2.085 -20.057 1.00 93.69 91 ASN A N 1
ATOM 713 C CA . ASN A 1 91 ? -10.635 1.483 -19.698 1.00 93.69 91 ASN A CA 1
ATOM 714 C C . ASN A 1 91 ? -10.549 -0.012 -19.349 1.00 93.69 91 ASN A C 1
ATOM 716 O O . ASN A 1 91 ? -11.567 -0.616 -19.014 1.00 93.69 91 ASN A O 1
ATOM 720 N N . THR A 1 92 ? -9.355 -0.598 -19.400 1.00 95.12 92 THR A N 1
ATOM 721 C CA . THR A 1 92 ? -9.089 -1.964 -18.950 1.00 95.12 92 THR A CA 1
ATOM 722 C C . THR A 1 92 ? -8.585 -1.897 -17.516 1.00 95.12 92 THR A C 1
ATOM 724 O O . THR A 1 92 ? -7.671 -1.137 -17.203 1.00 95.12 92 THR A O 1
ATOM 727 N N . LEU A 1 93 ? -9.190 -2.663 -16.613 1.00 94.94 93 LEU A N 1
ATOM 728 C CA . LEU A 1 93 ? -8.796 -2.640 -15.204 1.00 94.94 93 LEU A CA 1
ATOM 729 C C . LEU A 1 93 ? -7.368 -3.177 -15.038 1.00 94.94 93 LEU A C 1
ATOM 731 O O . LEU A 1 93 ? -6.906 -3.988 -15.842 1.00 94.94 93 LEU A O 1
ATOM 735 N N . LEU A 1 94 ? -6.660 -2.693 -14.020 1.00 95.12 94 LEU A N 1
ATOM 736 C CA . LEU A 1 94 ? -5.417 -3.324 -13.582 1.00 95.12 94 LEU A CA 1
ATOM 737 C C . LEU A 1 94 ? -5.750 -4.617 -12.836 1.00 95.12 94 LEU A C 1
ATOM 739 O O . LEU A 1 94 ? -6.739 -4.680 -12.094 1.00 95.12 94 LEU A O 1
ATOM 743 N N . ASP A 1 95 ? -4.897 -5.624 -13.002 1.00 95.81 95 ASP A N 1
ATOM 744 C CA . ASP A 1 95 ? -4.936 -6.808 -12.153 1.00 95.81 95 ASP A CA 1
ATOM 745 C C . ASP A 1 95 ? -4.589 -6.454 -10.702 1.00 95.81 95 ASP A C 1
ATOM 747 O O . ASP A 1 95 ? -4.055 -5.386 -10.389 1.00 95.81 95 ASP A O 1
ATOM 751 N N . HIS A 1 96 ? -4.937 -7.350 -9.784 1.00 95.81 96 HIS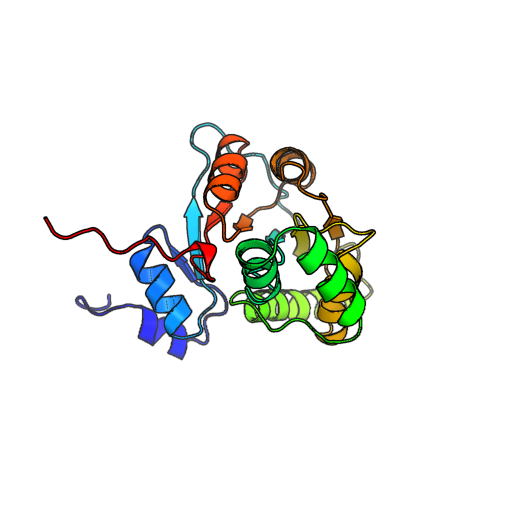 A N 1
ATOM 752 C CA . HIS A 1 96 ? -4.792 -7.097 -8.360 1.00 95.81 96 HIS A CA 1
ATOM 753 C C . HIS A 1 96 ? -3.401 -7.442 -7.838 1.00 95.81 96 HIS A C 1
ATOM 755 O O . HIS A 1 96 ? -2.825 -8.473 -8.178 1.00 95.81 96 HIS A O 1
ATOM 761 N N . GLY A 1 97 ? -2.906 -6.580 -6.956 1.00 96.88 97 GLY A N 1
ATOM 762 C CA . GLY A 1 97 ? -1.733 -6.832 -6.137 1.00 96.88 97 GLY A CA 1
ATOM 763 C C . GLY A 1 97 ? -2.087 -7.573 -4.845 1.00 96.88 97 GLY A C 1
ATOM 764 O O . GLY A 1 97 ? -3.270 -7.753 -4.514 1.00 96.88 97 GLY A O 1
ATOM 765 N N . PRO A 1 98 ? -1.067 -7.984 -4.078 1.00 97.12 98 PRO A N 1
ATOM 766 C CA . PRO A 1 98 ? -1.247 -8.803 -2.883 1.00 97.12 98 PRO A CA 1
ATOM 767 C C . PRO A 1 98 ? -2.033 -8.101 -1.767 1.00 97.12 98 PRO A C 1
ATOM 769 O O . PRO A 1 98 ? -2.700 -8.769 -0.978 1.00 97.12 98 PRO A O 1
ATOM 772 N N . LEU A 1 99 ? -2.002 -6.764 -1.684 1.00 98.12 99 LEU A N 1
ATOM 773 C CA . LEU A 1 99 ? -2.655 -6.014 -0.602 1.00 98.12 99 LEU A CA 1
ATOM 774 C C . LEU A 1 99 ? -4.080 -5.551 -0.946 1.00 98.12 99 LEU A C 1
ATOM 776 O O . LEU A 1 99 ? -4.746 -4.965 -0.087 1.00 98.12 99 LEU A O 1
ATOM 780 N N . LYS A 1 100 ? -4.615 -5.871 -2.138 1.00 97.06 100 LYS A N 1
ATOM 781 C CA . LYS A 1 100 ? -6.008 -5.540 -2.504 1.00 97.06 100 LYS A CA 1
ATOM 782 C C . LYS A 1 100 ? -7.011 -6.030 -1.457 1.00 97.06 100 LYS A C 1
ATOM 784 O O . LYS A 1 100 ? -7.866 -5.263 -1.023 1.00 97.06 100 LYS A O 1
ATOM 789 N N . GLY A 1 101 ? -6.907 -7.290 -1.027 1.00 96.25 101 GLY A N 1
ATOM 790 C CA . GLY A 1 101 ? -7.846 -7.879 -0.061 1.00 96.25 101 GLY A CA 1
ATOM 791 C C . GLY A 1 101 ? -7.819 -7.192 1.311 1.00 96.25 101 GLY A C 1
ATOM 792 O O . GLY A 1 101 ? -8.851 -7.066 1.982 1.00 96.25 101 GLY A O 1
ATOM 793 N N . PHE A 1 102 ? -6.655 -6.677 1.713 1.00 97.50 102 PHE A N 1
ATOM 794 C CA . PHE A 1 102 ? -6.529 -5.870 2.921 1.00 97.50 102 PHE A CA 1
ATOM 795 C C . PHE A 1 102 ? -7.219 -4.508 2.758 1.00 97.50 102 PHE A C 1
ATOM 797 O O . PHE A 1 102 ? -8.032 -4.135 3.608 1.00 97.50 102 PHE A O 1
ATOM 804 N N . LEU A 1 103 ? -6.997 -3.808 1.637 1.00 97.62 103 LEU A N 1
ATOM 805 C CA . LEU A 1 103 ? -7.693 -2.550 1.341 1.00 97.62 103 LEU A CA 1
ATOM 806 C C . LEU A 1 103 ? -9.217 -2.742 1.264 1.00 97.62 103 LEU A C 1
ATOM 808 O O . LEU A 1 103 ? -9.966 -1.923 1.792 1.00 97.62 103 LEU A O 1
ATOM 812 N N . GLU A 1 104 ? -9.697 -3.845 0.686 1.00 96.94 104 GLU A N 1
ATOM 813 C CA . GLU A 1 104 ? -11.127 -4.185 0.680 1.00 96.94 104 GLU A CA 1
ATOM 814 C C . GLU A 1 104 ? -11.693 -4.368 2.088 1.00 96.94 104 GLU A C 1
ATOM 816 O O . GLU A 1 104 ? -12.831 -3.977 2.363 1.00 96.94 104 GLU A O 1
ATOM 821 N N . SER A 1 105 ? -10.905 -4.942 2.993 1.00 96.50 105 SER A N 1
ATOM 822 C CA . SER A 1 105 ? -11.296 -5.122 4.391 1.00 96.50 105 SER A CA 1
ATOM 823 C C . SER A 1 105 ? -11.415 -3.775 5.109 1.00 96.50 105 SER A C 1
ATOM 825 O O . SER A 1 105 ? -12.421 -3.533 5.782 1.00 96.50 105 SER A O 1
ATOM 827 N N . LEU A 1 106 ? -10.465 -2.859 4.889 1.00 96.88 106 LEU A N 1
ATOM 828 C CA . LEU A 1 106 ? -10.552 -1.476 5.375 1.00 96.88 106 LEU A CA 1
ATOM 829 C C . LEU A 1 106 ? -11.767 -0.751 4.779 1.00 96.88 106 LEU A C 1
ATOM 831 O O . LEU A 1 106 ? -12.565 -0.180 5.521 1.00 96.88 106 LEU A O 1
ATOM 835 N N . GLY A 1 107 ? -11.982 -0.856 3.468 1.00 96.12 107 GLY A N 1
ATOM 836 C CA . GLY A 1 107 ? -13.113 -0.234 2.779 1.00 96.12 107 GLY A CA 1
ATOM 837 C C . GLY A 1 107 ? -14.471 -0.733 3.283 1.00 96.12 107 GLY A C 1
ATOM 838 O O . GLY A 1 107 ? -15.406 0.053 3.451 1.00 96.12 107 GLY A O 1
ATOM 839 N N . LYS A 1 108 ? -14.600 -2.028 3.607 1.00 95.75 108 LYS A N 1
ATOM 840 C CA . LYS A 1 108 ? -15.805 -2.582 4.255 1.00 95.75 108 LYS A CA 1
ATOM 841 C C . LYS A 1 108 ? -16.063 -1.947 5.623 1.00 95.75 108 LYS A C 1
ATOM 843 O O . LYS A 1 108 ? -17.221 -1.701 5.960 1.00 95.75 108 LYS A O 1
ATOM 848 N N . LEU A 1 109 ? -15.017 -1.679 6.407 1.00 95.38 109 LEU A N 1
ATOM 849 C CA . LEU A 1 109 ? -15.144 -0.984 7.691 1.00 95.38 109 LEU A CA 1
ATOM 850 C C . LEU A 1 109 ? -15.543 0.481 7.489 1.00 95.38 109 LEU A C 1
ATOM 852 O O . LEU A 1 109 ? -16.502 0.926 8.117 1.00 95.38 109 LEU A O 1
ATOM 856 N N . GLN A 1 110 ? -14.890 1.195 6.568 1.00 96.12 110 GLN A N 1
ATOM 857 C CA . GLN A 1 110 ? -15.212 2.589 6.239 1.00 96.12 110 GLN A CA 1
ATOM 858 C C . GLN A 1 110 ? -16.678 2.753 5.811 1.00 96.12 110 GLN A C 1
ATOM 860 O O . GLN A 1 110 ? -17.393 3.611 6.335 1.00 96.12 110 GLN A O 1
ATOM 865 N N . LYS A 1 111 ? -17.185 1.852 4.957 1.00 94.75 111 LYS A N 1
ATOM 866 C CA . LYS A 1 111 ? -18.586 1.854 4.495 1.00 94.75 111 LYS A CA 1
ATOM 867 C C . LYS A 1 111 ? -19.612 1.810 5.634 1.00 94.75 111 LYS A C 1
ATOM 869 O O . LYS A 1 111 ? -20.684 2.395 5.492 1.00 94.75 111 LYS A O 1
ATOM 874 N N . LYS A 1 112 ? -19.295 1.193 6.782 1.00 95.31 112 LYS A N 1
ATOM 875 C CA . LYS A 1 112 ? -20.186 1.186 7.961 1.00 95.31 112 LYS A CA 1
ATOM 876 C C . LYS A 1 112 ? -20.367 2.577 8.576 1.00 95.31 112 LYS A C 1
ATOM 878 O O . LYS A 1 112 ? -21.431 2.851 9.124 1.00 95.31 112 LYS A O 1
ATOM 883 N N . PHE A 1 113 ? -19.353 3.437 8.495 1.00 95.12 113 PHE A N 1
ATOM 884 C CA . PHE A 1 113 ? -19.433 4.832 8.940 1.00 95.12 113 PHE A CA 1
ATOM 885 C C . PHE A 1 113 ? -20.110 5.703 7.883 1.00 95.12 113 PHE A C 1
ATOM 887 O O . PHE A 1 113 ? -20.948 6.541 8.208 1.00 95.12 113 PHE A O 1
ATOM 894 N N . TYR A 1 114 ? -19.823 5.453 6.604 1.00 93.62 114 TYR A N 1
ATOM 895 C CA . TYR A 1 114 ? -20.408 6.218 5.501 1.00 93.62 114 TYR A CA 1
ATOM 896 C C . TYR A 1 114 ? -21.929 6.046 5.445 1.00 93.62 114 TYR A C 1
ATOM 898 O O . TYR A 1 114 ? -22.650 7.028 5.300 1.00 93.62 114 TYR A O 1
ATOM 906 N N . ALA A 1 115 ? -22.423 4.823 5.662 1.00 94.31 115 ALA A N 1
ATOM 907 C CA . ALA A 1 115 ? -23.855 4.530 5.739 1.00 94.31 115 ALA A CA 1
ATOM 908 C C . ALA A 1 115 ? -24.579 5.274 6.880 1.00 94.31 115 ALA A C 1
ATOM 910 O O . ALA A 1 115 ? -25.796 5.423 6.836 1.00 94.31 115 ALA A O 1
ATOM 911 N N . LYS A 1 116 ? -23.843 5.757 7.890 1.00 95.94 116 LYS A N 1
ATOM 912 C CA . LYS A 1 116 ? -24.364 6.567 9.003 1.00 95.94 116 LYS A CA 1
ATOM 913 C C . LYS A 1 116 ? -24.211 8.075 8.772 1.00 95.94 116 LYS A C 1
ATOM 915 O O . LYS A 1 116 ? -24.465 8.851 9.685 1.00 95.94 116 LYS A O 1
ATOM 920 N N . GLY A 1 117 ? -23.734 8.495 7.598 1.00 93.69 117 GLY A N 1
ATOM 921 C CA . GLY A 1 117 ? -23.396 9.893 7.315 1.00 93.69 117 GLY A CA 1
ATOM 922 C C . GLY A 1 117 ? -22.109 10.378 7.996 1.00 93.69 117 GLY A C 1
ATOM 923 O O . GLY A 1 117 ? -21.791 11.558 7.921 1.00 93.69 117 GLY A O 1
ATOM 924 N N . GLN A 1 118 ? -21.332 9.487 8.619 1.00 93.81 118 GLN A N 1
ATOM 925 C CA . GLN A 1 118 ? -20.134 9.813 9.405 1.00 93.81 118 GLN A CA 1
ATOM 926 C C . GLN A 1 118 ? -18.851 9.645 8.582 1.00 93.81 118 GLN A C 1
ATOM 928 O O . GLN A 1 118 ? -17.860 9.086 9.047 1.00 93.81 118 GLN A O 1
ATOM 933 N N . ARG A 1 119 ? -18.870 10.069 7.312 1.00 90.25 119 ARG A N 1
ATOM 934 C CA . ARG A 1 119 ? -17.708 9.906 6.423 1.00 90.25 119 ARG A CA 1
ATOM 935 C C . ARG A 1 119 ? -16.493 10.690 6.909 1.00 90.25 119 ARG A C 1
ATOM 937 O O . ARG A 1 119 ? -15.392 10.154 6.891 1.00 90.25 119 ARG A O 1
ATOM 944 N N . LEU A 1 120 ? -16.704 11.924 7.362 1.00 88.62 120 LEU A N 1
ATOM 945 C CA . LEU A 1 120 ? -15.632 12.793 7.854 1.00 88.62 120 LEU A CA 1
ATOM 946 C C . LEU A 1 120 ? -15.070 12.328 9.207 1.00 88.62 120 LEU A C 1
ATOM 948 O O . LEU A 1 120 ? -13.882 12.507 9.457 1.00 88.62 120 LEU A O 1
ATOM 952 N N . ASP A 1 121 ? -15.893 11.660 10.017 1.00 91.69 121 ASP A N 1
ATOM 953 C CA . ASP A 1 121 ? -15.516 11.131 11.335 1.00 91.69 121 ASP A CA 1
ATOM 954 C C . ASP A 1 121 ? -15.030 9.675 11.273 1.00 91.69 121 ASP A C 1
ATOM 956 O O . ASP A 1 121 ? -14.907 9.001 12.298 1.00 91.69 121 ASP A O 1
ATOM 960 N N . CYS A 1 122 ? -14.789 9.143 10.070 1.00 95.19 122 CYS A N 1
ATOM 961 C CA . CYS A 1 122 ? -14.340 7.769 9.926 1.00 95.19 122 CYS A CA 1
ATOM 962 C C . CYS A 1 122 ? -12.954 7.597 10.582 1.00 95.19 122 CYS A C 1
ATOM 964 O O . CYS A 1 122 ? -12.005 8.306 10.222 1.00 95.19 122 CYS A O 1
ATOM 966 N N . PRO A 1 123 ? -12.788 6.627 11.504 1.00 96.50 123 PRO A N 1
ATOM 967 C CA . PRO A 1 123 ? -11.526 6.415 12.209 1.00 96.50 123 PRO A CA 1
ATOM 968 C C . PRO A 1 123 ? -10.478 5.704 11.342 1.00 96.50 123 PRO A C 1
ATOM 970 O O . PRO A 1 123 ? -9.426 5.330 11.845 1.00 96.50 123 PRO A O 1
ATOM 973 N N . ILE A 1 124 ? -10.757 5.476 10.056 1.00 96.81 124 ILE A N 1
ATOM 974 C CA . ILE A 1 124 ? -9.850 4.843 9.101 1.00 96.81 124 ILE A CA 1
ATOM 975 C C . ILE A 1 124 ? -9.746 5.755 7.888 1.00 96.81 124 ILE A C 1
ATOM 977 O O . ILE A 1 124 ? -10.763 6.098 7.283 1.00 96.81 124 ILE A O 1
ATOM 981 N N . ARG A 1 125 ? -8.515 6.095 7.515 1.00 96.75 125 ARG A N 1
ATOM 982 C CA . ARG A 1 125 ? -8.197 6.876 6.326 1.00 96.75 125 ARG A CA 1
ATOM 983 C C . ARG A 1 125 ? -7.140 6.162 5.498 1.00 96.75 125 ARG A C 1
ATOM 985 O O . ARG A 1 125 ? -6.100 5.760 6.024 1.00 96.75 125 ARG A O 1
ATOM 992 N N . THR A 1 126 ? -7.417 5.992 4.215 1.00 97.44 126 THR A N 1
ATOM 993 C CA . THR A 1 126 ? -6.547 5.275 3.279 1.00 97.44 126 THR A CA 1
ATOM 994 C C . THR A 1 126 ? -5.983 6.219 2.226 1.00 97.44 126 THR A C 1
ATOM 996 O O . THR A 1 126 ? -6.675 7.115 1.742 1.00 97.44 126 THR A O 1
ATOM 999 N N . TYR A 1 127 ? -4.715 6.012 1.881 1.00 97.94 127 TYR A N 1
ATOM 1000 C CA . TYR A 1 127 ? -3.981 6.842 0.933 1.00 97.94 127 TYR A CA 1
ATOM 1001 C C . TYR A 1 127 ? -3.379 5.974 -0.166 1.00 97.94 127 TYR A C 1
ATOM 1003 O O . TYR A 1 127 ? -2.688 5.001 0.135 1.00 97.94 127 TYR A O 1
ATOM 1011 N N . LEU A 1 128 ? -3.585 6.358 -1.424 1.00 97.75 128 LEU A N 1
ATOM 1012 C CA . LEU A 1 128 ? -2.750 5.899 -2.533 1.00 97.75 128 LEU A CA 1
ATOM 1013 C C . LEU A 1 128 ? -1.577 6.876 -2.683 1.00 97.75 128 LEU A C 1
ATOM 1015 O O . LEU A 1 128 ? -1.808 8.064 -2.887 1.00 97.75 128 LEU A O 1
ATOM 1019 N N . VAL A 1 129 ? -0.338 6.398 -2.598 1.00 97.50 129 VAL A N 1
ATOM 1020 C CA . VAL A 1 129 ? 0.893 7.191 -2.745 1.00 97.50 129 VAL A CA 1
ATOM 1021 C C . VAL A 1 129 ? 1.745 6.565 -3.840 1.00 97.50 129 VAL A C 1
ATOM 1023 O O . VAL A 1 129 ? 2.525 5.651 -3.586 1.00 97.50 129 VAL A O 1
ATOM 1026 N N . THR A 1 130 ? 1.586 7.048 -5.070 1.00 95.31 130 THR A N 1
ATOM 1027 C CA . THR A 1 130 ? 2.112 6.373 -6.263 1.00 95.31 130 THR A CA 1
ATOM 1028 C C . THR A 1 130 ? 3.037 7.260 -7.084 1.00 95.31 130 THR A C 1
ATOM 1030 O O . THR A 1 130 ? 2.823 8.467 -7.217 1.00 95.31 130 THR A O 1
ATOM 1033 N N . ALA A 1 131 ? 4.052 6.642 -7.693 1.00 92.50 131 ALA A N 1
ATOM 1034 C CA . ALA A 1 131 ? 4.919 7.296 -8.669 1.00 92.50 131 ALA A CA 1
ATOM 1035 C C . ALA A 1 131 ? 4.202 7.601 -9.999 1.00 92.50 131 ALA A C 1
ATOM 1037 O O . ALA A 1 131 ? 4.713 8.391 -10.794 1.00 92.50 131 ALA A O 1
ATOM 1038 N N . ARG A 1 132 ? 3.007 7.035 -10.238 1.00 92.00 132 ARG A N 1
ATOM 1039 C CA . ARG A 1 132 ? 2.182 7.354 -11.411 1.00 92.00 132 ARG A CA 1
ATOM 1040 C C . ARG A 1 132 ? 1.884 8.855 -11.491 1.00 92.00 132 ARG A C 1
ATOM 1042 O O . ARG A 1 132 ? 1.778 9.553 -10.482 1.00 92.00 132 ARG A O 1
ATOM 1049 N N . SER A 1 133 ? 1.704 9.345 -12.713 1.00 90.19 133 SER A N 1
ATOM 1050 C CA . SER A 1 133 ? 1.287 10.722 -12.980 1.00 90.19 133 SER A CA 1
ATOM 1051 C C . SER A 1 133 ? -0.226 10.784 -13.127 1.00 90.19 133 SER A C 1
ATOM 1053 O O . SER A 1 133 ? -0.801 10.029 -13.911 1.00 90.19 133 SER A O 1
ATOM 1055 N N . ALA A 1 134 ? -0.872 11.732 -12.444 1.00 87.00 134 ALA A N 1
ATOM 1056 C CA . ALA A 1 134 ? -2.309 11.965 -12.590 1.00 87.00 134 ALA A CA 1
ATOM 1057 C C . ALA A 1 134 ? -2.706 12.298 -14.040 1.00 87.00 134 ALA A C 1
ATOM 1059 O O . ALA A 1 134 ? -3.812 11.974 -14.457 1.00 87.00 134 ALA A O 1
ATOM 1060 N N . ALA A 1 135 ? -1.803 12.919 -14.807 1.00 84.62 135 ALA A N 1
ATOM 1061 C CA . ALA A 1 135 ? -2.081 13.374 -16.166 1.00 84.62 135 ALA A CA 1
ATOM 1062 C C . ALA A 1 135 ? -1.968 12.269 -17.229 1.00 84.62 135 ALA A C 1
ATOM 1064 O O . ALA A 1 135 ? -2.577 12.398 -18.287 1.00 84.62 135 ALA A O 1
ATOM 1065 N N . SER A 1 136 ? -1.185 11.210 -16.984 1.00 83.19 136 SER A N 1
ATOM 1066 C CA . SER A 1 136 ? -0.851 10.227 -18.029 1.00 83.19 136 SER A CA 1
ATOM 1067 C C . SER A 1 136 ? -1.054 8.762 -17.648 1.00 83.19 136 SER A C 1
ATOM 1069 O O . SER A 1 136 ? -1.362 7.967 -18.528 1.00 83.19 136 SER A O 1
ATOM 1071 N N . SER A 1 137 ? -0.917 8.381 -16.374 1.00 86.62 137 SER A N 1
ATOM 1072 C CA . SER A 1 137 ? -1.009 6.971 -15.945 1.00 86.62 137 SER A CA 1
ATOM 1073 C C . SER A 1 137 ? -1.903 6.734 -14.722 1.00 86.62 137 SER A C 1
ATOM 1075 O O . SER A 1 137 ? -2.139 5.592 -14.326 1.00 86.62 137 SER A O 1
ATOM 1077 N N . GLY A 1 138 ? -2.440 7.794 -14.116 1.00 90.62 138 GLY A N 1
ATOM 1078 C CA . GLY A 1 138 ? -3.276 7.709 -12.919 1.00 90.62 138 GLY A CA 1
ATOM 1079 C C . GLY A 1 138 ? -4.730 7.327 -13.189 1.00 90.62 138 GLY A C 1
ATOM 1080 O O . GLY A 1 138 ? -5.364 6.691 -12.347 1.00 90.62 138 GLY A O 1
ATOM 1081 N N . THR A 1 139 ? -5.266 7.653 -14.369 1.00 92.88 139 THR A N 1
ATOM 1082 C CA . THR A 1 139 ? -6.687 7.438 -14.687 1.00 92.88 139 THR A CA 1
ATOM 1083 C C . THR A 1 139 ? -7.090 5.964 -14.622 1.00 92.88 139 THR A C 1
ATOM 1085 O O . THR A 1 139 ? -8.115 5.642 -14.015 1.00 92.88 139 THR A O 1
ATOM 1088 N N . ARG A 1 140 ? -6.272 5.057 -15.177 1.00 94.06 140 ARG A N 1
ATOM 1089 C CA . ARG A 1 140 ? -6.506 3.601 -15.129 1.00 94.06 140 ARG A CA 1
ATOM 1090 C C . ARG A 1 140 ? -6.536 3.083 -13.685 1.00 94.06 140 ARG A C 1
ATOM 1092 O O . ARG A 1 140 ? -7.435 2.325 -13.319 1.00 94.06 140 ARG A O 1
ATOM 1099 N N . ALA A 1 141 ? -5.615 3.554 -12.842 1.00 93.81 141 ALA A N 1
ATOM 1100 C CA . ALA A 1 141 ? -5.557 3.198 -11.423 1.00 93.81 141 ALA A CA 1
ATOM 1101 C C . ALA A 1 141 ? -6.812 3.655 -10.657 1.00 93.81 141 ALA A C 1
ATOM 1103 O O . ALA A 1 141 ? -7.436 2.859 -9.953 1.00 93.81 141 ALA A O 1
ATOM 1104 N N . LEU A 1 142 ? -7.251 4.904 -10.852 1.00 93.81 142 LEU A N 1
ATOM 1105 C CA . LEU A 1 142 ? -8.464 5.430 -10.211 1.00 93.81 142 LEU A CA 1
ATOM 1106 C C . LEU A 1 142 ? -9.733 4.699 -10.666 1.00 93.81 142 LEU A C 1
ATOM 1108 O O . LEU A 1 142 ? -10.593 4.382 -9.841 1.00 93.81 142 LEU A O 1
ATOM 1112 N N . LYS A 1 143 ? -9.854 4.401 -11.966 1.00 94.62 143 LYS A N 1
ATOM 1113 C CA . LYS A 1 143 ? -10.967 3.600 -12.502 1.00 94.62 143 LYS A CA 1
ATOM 1114 C C . LYS A 1 143 ? -10.972 2.188 -11.921 1.00 94.62 143 LYS A C 1
ATOM 1116 O O . LYS A 1 143 ? -12.042 1.678 -11.593 1.00 94.62 143 LYS A O 1
ATOM 1121 N N . THR A 1 144 ? -9.795 1.594 -11.741 1.00 95.88 144 THR A N 1
ATOM 1122 C CA . THR A 1 144 ? -9.645 0.270 -11.125 1.00 95.88 144 THR A CA 1
ATOM 1123 C C . THR A 1 144 ? -10.131 0.265 -9.678 1.00 95.88 144 THR A C 1
ATOM 1125 O O . THR A 1 144 ? -11.002 -0.534 -9.338 1.00 95.88 144 THR A O 1
ATOM 1128 N N . LEU A 1 145 ? -9.673 1.210 -8.851 1.00 95.50 145 LEU A N 1
ATOM 1129 C CA . LEU A 1 145 ? -10.137 1.338 -7.462 1.00 95.50 145 LEU A CA 1
ATOM 1130 C C . LEU A 1 145 ? -11.657 1.534 -7.384 1.00 95.50 145 LEU A C 1
ATOM 1132 O O . LEU A 1 145 ? -12.341 0.833 -6.634 1.00 95.50 145 LEU A O 1
ATOM 1136 N N . ARG A 1 146 ? -12.207 2.416 -8.229 1.00 94.44 146 ARG A N 1
ATOM 1137 C CA . ARG A 1 146 ? -13.654 2.657 -8.303 1.00 94.44 146 ARG A CA 1
ATOM 1138 C C . ARG A 1 146 ? -14.435 1.399 -8.689 1.00 94.44 146 ARG A C 1
ATOM 1140 O O . ARG A 1 146 ? -15.470 1.134 -8.086 1.00 94.44 146 ARG A O 1
ATOM 1147 N N . SER A 1 147 ? -13.945 0.626 -9.658 1.00 95.19 147 SER A N 1
ATOM 1148 C CA . SER A 1 147 ? -14.544 -0.650 -10.076 1.00 95.19 147 SER A CA 1
ATOM 1149 C C . SER A 1 147 ? -14.590 -1.667 -8.930 1.00 95.19 147 SER A C 1
ATOM 1151 O O . SER A 1 147 ? -15.599 -2.340 -8.730 1.00 95.19 147 SER A O 1
ATOM 1153 N N . TRP A 1 148 ? -13.546 -1.713 -8.100 1.00 94.81 148 TRP A N 1
ATOM 1154 C CA . TRP A 1 148 ? -13.522 -2.536 -6.884 1.00 94.81 148 TRP A CA 1
ATOM 1155 C C . TRP A 1 148 ? -14.422 -1.991 -5.760 1.00 94.81 148 TRP A C 1
ATOM 1157 O O . TRP A 1 148 ? -14.530 -2.591 -4.690 1.00 94.81 148 TRP A O 1
ATOM 1167 N N . GLY A 1 149 ? -15.083 -0.849 -5.976 1.00 92.12 149 GLY A N 1
ATOM 1168 C CA . GLY A 1 149 ? -15.878 -0.164 -4.964 1.00 92.12 149 GLY A CA 1
ATOM 1169 C C . GLY A 1 149 ? -15.026 0.342 -3.800 1.00 92.12 149 GLY A C 1
ATOM 1170 O O . GLY A 1 149 ? -15.529 0.404 -2.671 1.00 92.12 149 GLY A O 1
ATOM 1171 N N . LEU A 1 150 ? -13.751 0.636 -4.065 1.00 91.31 150 LEU A N 1
ATOM 1172 C CA . LEU A 1 150 ? -12.787 1.193 -3.125 1.00 91.31 150 LEU A CA 1
ATOM 1173 C C . LEU A 1 150 ? -12.574 2.658 -3.481 1.00 91.31 150 LEU A C 1
ATOM 1175 O O . LEU A 1 150 ? -12.107 3.002 -4.563 1.00 91.31 150 LEU A O 1
ATOM 1179 N N . GLU A 1 151 ? -12.938 3.530 -2.554 1.00 80.00 151 GLU A N 1
ATOM 1180 C CA . GLU A 1 151 ? -12.653 4.952 -2.648 1.00 80.00 151 GLU A CA 1
ATOM 1181 C C . GLU A 1 151 ? -11.545 5.237 -1.645 1.00 80.00 151 GLU A C 1
ATOM 1183 O O . GLU A 1 151 ? -11.804 5.294 -0.446 1.00 80.00 151 GLU A O 1
ATOM 1188 N N . THR A 1 152 ? -10.306 5.366 -2.119 1.00 81.06 152 THR A N 1
ATOM 1189 C CA . THR A 1 152 ? -9.238 5.909 -1.275 1.00 81.06 152 THR A CA 1
ATOM 1190 C C . THR A 1 152 ? -9.614 7.326 -0.878 1.00 81.06 152 THR A C 1
ATOM 1192 O O . THR A 1 152 ? -10.069 8.095 -1.730 1.00 81.06 152 THR A O 1
ATOM 1195 N N . ASP A 1 153 ? -9.413 7.685 0.387 1.00 86.06 153 ASP A N 1
ATOM 1196 C CA . ASP A 1 153 ? -9.763 9.023 0.867 1.00 86.06 153 ASP A CA 1
ATOM 1197 C C . ASP A 1 153 ? -8.913 10.092 0.170 1.00 86.06 153 ASP A C 1
ATOM 1199 O O . ASP A 1 153 ? -9.412 11.168 -0.154 1.00 86.06 153 ASP A O 1
ATOM 1203 N N . GLU A 1 154 ? -7.647 9.771 -0.113 1.00 93.12 154 GLU A N 1
ATOM 1204 C CA . GLU A 1 154 ? -6.733 10.617 -0.877 1.00 93.12 154 GLU A CA 1
ATOM 1205 C C . GLU A 1 154 ? -5.867 9.784 -1.833 1.00 93.12 154 GLU A C 1
ATOM 1207 O O . GLU A 1 154 ? -5.384 8.705 -1.486 1.00 93.12 154 GLU A O 1
ATOM 1212 N N . ALA A 1 155 ? -5.642 10.310 -3.038 1.00 94.81 155 ALA A N 1
ATOM 1213 C CA . ALA A 1 155 ? -4.725 9.743 -4.020 1.00 94.81 155 ALA A CA 1
ATOM 1214 C C . ALA A 1 155 ? -3.662 10.781 -4.396 1.00 94.81 155 ALA A C 1
ATOM 1216 O O . ALA A 1 155 ? -3.969 11.835 -4.955 1.00 94.81 155 ALA A O 1
ATOM 1217 N N . LEU A 1 156 ? -2.411 10.477 -4.066 1.00 96.12 156 LEU A N 1
ATOM 1218 C CA . LEU A 1 156 ? -1.240 11.325 -4.236 1.00 96.12 156 LEU A CA 1
ATOM 1219 C C . LEU A 1 156 ? -0.404 10.779 -5.399 1.00 96.12 156 LEU A C 1
ATOM 1221 O O . LEU A 1 156 ? 0.311 9.787 -5.261 1.00 96.12 156 LEU A O 1
ATOM 1225 N N . PHE A 1 157 ? -0.530 11.431 -6.555 1.00 95.69 157 PHE A N 1
ATOM 1226 C CA . PHE A 1 157 ? 0.218 11.114 -7.771 1.00 95.69 157 PHE A CA 1
ATOM 1227 C C . PHE A 1 157 ? 1.484 11.958 -7.831 1.00 95.69 157 PHE A C 1
ATOM 1229 O O . PHE A 1 157 ? 1.411 13.176 -7.995 1.00 95.69 157 PHE A O 1
ATOM 1236 N N . LEU A 1 158 ? 2.637 11.314 -7.687 1.00 95.19 158 LEU A N 1
ATOM 1237 C CA . LEU A 1 158 ? 3.912 12.003 -7.502 1.00 95.19 158 LEU A CA 1
ATOM 1238 C C . LEU A 1 158 ? 4.706 12.172 -8.795 1.00 95.19 158 LEU A C 1
ATOM 1240 O O . LEU A 1 158 ? 5.688 12.907 -8.795 1.00 95.19 158 LEU A O 1
ATOM 1244 N N . ALA A 1 159 ? 4.305 11.505 -9.883 1.00 92.19 159 ALA A N 1
ATOM 1245 C CA . ALA A 1 159 ? 4.998 11.567 -11.173 1.00 92.19 159 ALA A CA 1
ATOM 1246 C C . ALA A 1 159 ? 6.524 11.330 -11.050 1.00 92.19 159 ALA A C 1
ATOM 1248 O O . ALA A 1 159 ? 7.327 12.044 -11.647 1.00 92.19 159 ALA A O 1
ATOM 1249 N N . GLY A 1 160 ? 6.917 10.347 -10.234 1.00 88.56 160 GLY A N 1
ATOM 1250 C CA . GLY A 1 160 ? 8.316 9.996 -9.956 1.00 88.56 160 GLY A CA 1
ATOM 1251 C C . GLY A 1 160 ? 9.011 10.818 -8.862 1.00 88.56 160 GLY A C 1
ATOM 1252 O O . GLY A 1 160 ? 10.147 10.504 -8.512 1.00 88.56 160 GLY A O 1
ATOM 1253 N N . ALA A 1 161 ? 8.365 11.838 -8.288 1.00 92.44 161 ALA A N 1
ATOM 1254 C CA . ALA A 1 161 ? 8.931 12.567 -7.155 1.00 92.44 161 ALA A CA 1
ATOM 1255 C C . ALA A 1 161 ? 9.054 11.670 -5.900 1.00 92.44 161 ALA A C 1
ATOM 1257 O O . ALA A 1 161 ? 8.260 10.739 -5.724 1.00 92.44 161 ALA A O 1
ATOM 1258 N N . PRO A 1 162 ? 10.011 11.951 -4.992 1.00 92.19 162 PRO A N 1
ATOM 1259 C CA . PRO A 1 162 ? 10.166 11.191 -3.754 1.00 92.19 162 PRO A CA 1
ATOM 1260 C C . PRO A 1 162 ? 8.884 11.159 -2.909 1.00 92.19 162 PRO A C 1
ATOM 1262 O O . PRO A 1 162 ? 8.223 12.181 -2.724 1.00 92.19 162 PRO A O 1
ATOM 1265 N N . LYS A 1 163 ? 8.568 9.992 -2.333 1.00 95.50 163 LYS A N 1
ATOM 1266 C CA . LYS A 1 163 ? 7.366 9.789 -1.498 1.00 95.50 163 LYS A CA 1
ATOM 1267 C C . LYS A 1 163 ? 7.470 10.444 -0.117 1.00 95.50 163 LYS A C 1
ATOM 1269 O O . LYS A 1 163 ? 6.466 10.889 0.435 1.00 95.50 163 LYS A O 1
ATOM 1274 N N . GLY A 1 164 ? 8.691 10.540 0.411 1.00 93.19 164 GLY A N 1
ATOM 1275 C CA . GLY A 1 164 ? 9.012 11.013 1.761 1.00 93.19 164 GLY A CA 1
ATOM 1276 C C . GLY A 1 164 ? 8.279 12.285 2.210 1.00 93.19 164 GLY A C 1
ATOM 1277 O O . GLY A 1 164 ? 7.527 12.214 3.182 1.00 93.19 164 GLY A O 1
ATOM 1278 N N . PRO A 1 165 ? 8.391 13.414 1.482 1.00 92.50 165 PRO A N 1
ATOM 1279 C CA . PRO A 1 165 ? 7.750 14.672 1.878 1.00 92.50 165 PRO A CA 1
ATOM 1280 C C . PRO A 1 165 ? 6.227 14.570 2.043 1.00 92.50 165 PRO A C 1
ATOM 1282 O O . PRO A 1 165 ? 5.634 15.203 2.919 1.00 92.50 165 PRO A O 1
ATOM 1285 N N . MET A 1 166 ? 5.569 13.748 1.219 1.00 95.44 166 MET A N 1
ATOM 1286 C CA . MET A 1 166 ? 4.129 13.523 1.337 1.00 95.44 166 MET A CA 1
ATOM 1287 C C . MET A 1 166 ? 3.788 12.623 2.524 1.00 95.44 166 MET A C 1
ATOM 1289 O O . MET A 1 166 ? 2.797 12.877 3.210 1.00 95.44 166 MET A O 1
ATOM 1293 N N . LEU A 1 167 ? 4.619 11.619 2.814 1.00 96.69 167 LEU A N 1
ATOM 1294 C CA . LEU A 1 167 ? 4.460 10.755 3.986 1.00 96.69 167 LEU A CA 1
ATOM 1295 C C . LEU A 1 167 ? 4.610 11.547 5.296 1.00 96.69 167 LEU A C 1
ATOM 1297 O O . LEU A 1 167 ? 3.773 11.400 6.186 1.00 96.69 167 LEU A O 1
ATOM 1301 N N . GLU A 1 168 ? 5.570 12.471 5.387 1.00 93.50 168 GLU A N 1
ATOM 1302 C CA . GLU A 1 168 ? 5.712 13.387 6.535 1.00 93.50 168 GLU A CA 1
ATOM 1303 C C . GLU A 1 168 ? 4.491 14.298 6.723 1.00 93.50 168 GLU A C 1
ATOM 1305 O O . GLU A 1 168 ? 4.122 14.654 7.850 1.00 93.50 168 GLU A O 1
ATOM 1310 N N . LYS A 1 169 ? 3.839 14.677 5.616 1.00 94.88 169 LYS A N 1
ATOM 1311 C CA . LYS A 1 169 ? 2.647 15.526 5.639 1.00 94.88 169 LYS A CA 1
ATOM 1312 C C . LYS A 1 169 ? 1.409 14.770 6.112 1.00 94.88 169 LYS A C 1
ATOM 1314 O O . LYS A 1 169 ? 0.675 15.288 6.957 1.00 94.88 169 LYS A O 1
ATOM 1319 N N . ILE A 1 170 ? 1.158 13.577 5.571 1.00 96.44 170 ILE A N 1
ATOM 1320 C CA . ILE A 1 170 ? -0.051 12.794 5.885 1.00 96.44 170 ILE A CA 1
ATOM 1321 C C . ILE A 1 170 ? 0.098 11.957 7.162 1.00 96.44 170 ILE A C 1
ATOM 1323 O O . ILE A 1 170 ? -0.915 11.595 7.765 1.00 96.44 170 ILE A O 1
ATOM 1327 N N . ARG A 1 171 ? 1.337 11.702 7.607 1.00 96.75 171 ARG A N 1
ATOM 1328 C CA . ARG A 1 171 ? 1.698 10.981 8.842 1.00 96.75 171 ARG A CA 1
ATOM 1329 C C . ARG A 1 171 ? 0.942 9.657 8.981 1.00 96.75 171 ARG A C 1
ATOM 1331 O O . ARG A 1 171 ? 0.101 9.519 9.878 1.00 96.75 171 ARG A O 1
ATOM 1338 N N . PRO A 1 172 ? 1.154 8.706 8.055 1.00 97.62 172 PRO A N 1
ATOM 1339 C CA . PRO A 1 172 ? 0.476 7.429 8.129 1.00 97.62 172 PRO A CA 1
ATOM 1340 C C . PRO A 1 172 ? 1.028 6.609 9.301 1.00 97.62 172 PRO A C 1
ATOM 1342 O O . PRO A 1 172 ? 2.188 6.739 9.683 1.00 97.62 172 PRO A O 1
ATOM 1345 N N . HIS A 1 173 ? 0.191 5.737 9.856 1.00 97.44 173 HIS A N 1
ATOM 1346 C CA . HIS A 1 173 ? 0.622 4.755 10.852 1.00 97.44 173 HIS A CA 1
ATOM 1347 C C . HIS A 1 173 ? 1.520 3.691 10.232 1.00 97.44 173 HIS A C 1
ATOM 1349 O O . HIS A 1 173 ? 2.386 3.146 10.908 1.00 97.44 173 HIS A O 1
ATOM 1355 N N . ILE A 1 174 ? 1.279 3.380 8.960 1.00 97.81 174 ILE A N 1
ATOM 1356 C CA . ILE A 1 174 ? 2.077 2.450 8.180 1.00 97.81 174 ILE A CA 1
ATOM 1357 C C . ILE A 1 174 ? 1.981 2.812 6.698 1.00 97.81 174 ILE A C 1
ATOM 1359 O O . ILE A 1 174 ? 0.907 3.179 6.205 1.00 97.81 174 ILE A O 1
ATOM 1363 N N . PHE A 1 175 ? 3.112 2.716 6.010 1.00 98.44 175 PHE A N 1
ATOM 1364 C CA . PHE A 1 175 ? 3.227 2.864 4.566 1.00 98.44 175 PHE A CA 1
ATOM 1365 C C . PHE A 1 175 ? 3.696 1.550 3.933 1.00 98.44 175 PHE A C 1
ATOM 1367 O O . PHE A 1 175 ? 4.686 0.984 4.387 1.00 98.44 175 PHE A O 1
ATOM 1374 N N . PHE A 1 176 ? 2.995 1.068 2.907 1.00 98.50 176 PHE A N 1
ATOM 1375 C CA . PHE A 1 176 ? 3.344 -0.148 2.168 1.00 98.50 176 PHE A CA 1
ATOM 1376 C C . PHE A 1 176 ? 3.923 0.181 0.799 1.00 98.50 176 PHE A C 1
ATOM 1378 O O . PHE A 1 176 ? 3.295 0.918 0.041 1.00 98.50 176 PHE A O 1
ATOM 1385 N N . ASP A 1 177 ? 5.064 -0.413 0.475 1.00 97.88 177 ASP A N 1
ATOM 1386 C CA . ASP A 1 177 ? 5.756 -0.219 -0.800 1.00 97.88 177 ASP A CA 1
ATOM 1387 C C . ASP A 1 177 ? 6.501 -1.503 -1.184 1.00 97.88 177 ASP A C 1
ATOM 1389 O O . ASP A 1 177 ? 6.954 -2.238 -0.300 1.00 97.88 177 ASP A O 1
ATOM 1393 N N . ASP A 1 178 ? 6.615 -1.803 -2.474 1.00 96.06 178 ASP A N 1
ATOM 1394 C CA . ASP A 1 178 ? 7.388 -2.950 -2.948 1.00 96.06 178 ASP A CA 1
ATOM 1395 C C . ASP A 1 178 ? 8.875 -2.616 -3.127 1.00 96.06 178 ASP A C 1
ATOM 1397 O O . ASP A 1 178 ? 9.702 -3.515 -3.188 1.00 96.06 178 ASP A O 1
ATOM 1401 N N . GLN A 1 179 ? 9.269 -1.347 -3.176 1.00 94.00 179 GLN A N 1
ATOM 1402 C CA . GLN A 1 179 ? 10.654 -0.956 -3.411 1.00 94.00 179 GLN A CA 1
ATOM 1403 C C . GLN A 1 179 ? 11.358 -0.578 -2.110 1.00 94.00 179 GLN A C 1
ATOM 1405 O O . GLN A 1 179 ? 11.001 0.386 -1.429 1.00 94.00 179 GLN A O 1
ATOM 1410 N N . MET A 1 180 ? 12.445 -1.290 -1.792 1.00 93.88 180 MET A N 1
ATOM 1411 C CA . MET A 1 180 ? 13.204 -1.057 -0.558 1.00 93.88 180 MET A CA 1
ATOM 1412 C C . MET A 1 180 ? 13.701 0.391 -0.424 1.00 93.88 180 MET A C 1
ATOM 1414 O O . MET A 1 180 ? 13.656 0.949 0.666 1.00 93.88 180 MET A O 1
ATOM 1418 N N . PHE A 1 181 ? 14.076 1.043 -1.530 1.00 93.94 181 PHE A N 1
ATOM 1419 C CA . PHE A 1 181 ? 14.481 2.454 -1.524 1.00 93.94 181 PHE A CA 1
ATOM 1420 C C . PHE A 1 181 ? 13.384 3.389 -0.978 1.00 93.94 181 PHE A C 1
ATOM 1422 O O . PHE A 1 181 ? 13.671 4.328 -0.233 1.00 93.94 181 PHE A O 1
ATOM 1429 N N . HIS A 1 182 ? 12.113 3.136 -1.307 1.00 95.19 182 HIS A N 1
ATOM 1430 C CA . HIS A 1 182 ? 10.989 3.907 -0.775 1.00 95.19 182 HIS A CA 1
ATOM 1431 C C . HIS A 1 182 ? 10.711 3.580 0.696 1.00 95.19 182 HIS A C 1
ATOM 1433 O O . HIS A 1 182 ? 10.424 4.490 1.476 1.00 95.19 182 HIS A O 1
ATOM 1439 N N . VAL A 1 183 ? 10.840 2.308 1.083 1.00 95.44 183 VAL A N 1
ATOM 1440 C CA . VAL A 1 183 ? 10.680 1.844 2.471 1.00 95.44 183 VAL A CA 1
ATOM 1441 C C . VAL A 1 183 ? 11.734 2.471 3.386 1.00 95.44 183 VAL A C 1
ATOM 1443 O O . VAL A 1 183 ? 11.393 3.045 4.420 1.00 95.44 183 VAL A O 1
ATOM 1446 N N . GLU A 1 184 ? 13.005 2.419 2.991 1.00 93.62 184 GLU A N 1
ATOM 1447 C CA . GLU A 1 184 ? 14.122 3.006 3.733 1.00 93.62 184 GLU A CA 1
ATOM 1448 C C . GLU A 1 184 ? 14.004 4.528 3.809 1.00 93.62 184 GLU A C 1
ATOM 1450 O O . GLU A 1 184 ? 14.127 5.095 4.896 1.00 93.62 184 GLU A O 1
ATOM 1455 N N . GLY A 1 185 ? 13.694 5.194 2.691 1.00 93.38 185 GLY A N 1
ATOM 1456 C CA . GLY A 1 185 ? 13.494 6.643 2.666 1.00 93.38 185 GLY A CA 1
ATOM 1457 C C . GLY A 1 185 ? 12.348 7.099 3.576 1.00 93.38 185 GLY A C 1
ATOM 1458 O O . GLY A 1 185 ? 12.468 8.103 4.276 1.00 93.38 185 GLY A O 1
ATOM 1459 N N . ALA A 1 186 ? 11.249 6.340 3.632 1.00 94.50 186 ALA A N 1
ATOM 1460 C CA . ALA A 1 186 ? 10.151 6.604 4.560 1.00 94.50 186 ALA A CA 1
ATOM 1461 C C . ALA A 1 186 ? 10.568 6.394 6.028 1.00 94.50 186 ALA A C 1
ATOM 1463 O O . ALA A 1 186 ? 10.261 7.236 6.878 1.00 94.50 186 ALA A O 1
ATOM 1464 N N . ALA A 1 187 ? 11.299 5.313 6.321 1.00 92.56 187 ALA A N 1
ATOM 1465 C CA . ALA A 1 187 ? 11.793 5.007 7.664 1.00 92.56 187 ALA A CA 1
ATOM 1466 C C . ALA A 1 187 ? 12.786 6.059 8.180 1.00 92.56 187 ALA A C 1
ATOM 1468 O O . ALA A 1 187 ? 12.708 6.448 9.347 1.00 92.56 187 ALA A O 1
ATOM 1469 N N . GLN A 1 188 ? 13.669 6.570 7.317 1.00 91.62 188 GLN A N 1
ATOM 1470 C CA . GLN A 1 188 ? 14.595 7.663 7.642 1.00 91.62 188 GLN A CA 1
ATOM 1471 C C . GLN A 1 188 ? 13.858 8.953 8.027 1.00 91.62 188 GLN A C 1
ATOM 1473 O O . GLN A 1 188 ? 14.298 9.667 8.922 1.00 91.62 188 GLN A O 1
ATOM 1478 N N . LEU A 1 189 ? 12.702 9.214 7.413 1.00 91.44 189 LEU A N 1
ATOM 1479 C CA . LEU A 1 189 ? 11.843 10.369 7.706 1.00 91.44 189 LEU A CA 1
ATOM 1480 C C . LEU A 1 189 ? 10.821 10.099 8.827 1.00 91.44 189 LEU A C 1
ATOM 1482 O O . LEU A 1 189 ? 9.792 10.768 8.934 1.00 91.44 189 LEU A O 1
ATOM 1486 N N . GLY A 1 190 ? 11.057 9.086 9.663 1.00 93.00 190 GLY A N 1
ATOM 1487 C CA . GLY A 1 190 ? 10.229 8.830 10.842 1.00 93.00 190 GLY A CA 1
ATOM 1488 C C . GLY A 1 190 ? 8.914 8.096 10.568 1.00 93.00 190 GLY A C 1
ATOM 1489 O O . GLY A 1 190 ? 8.133 7.899 11.503 1.00 93.00 190 GLY A O 1
ATOM 1490 N N . THR A 1 191 ? 8.648 7.666 9.332 1.00 95.69 191 THR A N 1
ATOM 1491 C CA . THR A 1 191 ? 7.431 6.919 8.973 1.00 95.69 191 THR A CA 1
ATOM 1492 C C . THR A 1 191 ? 7.660 5.419 9.131 1.00 95.69 191 THR A C 1
ATOM 1494 O O . THR A 1 191 ? 8.624 4.877 8.603 1.00 95.69 191 THR A O 1
ATOM 1497 N N . VAL A 1 192 ? 6.766 4.711 9.827 1.00 96.12 192 VAL A N 1
ATOM 1498 C CA . VAL A 1 192 ? 6.799 3.239 9.831 1.00 96.12 192 VAL A CA 1
ATOM 1499 C C . VAL A 1 192 ? 6.451 2.747 8.429 1.00 96.12 192 VAL A C 1
ATOM 1501 O O . VAL A 1 192 ? 5.377 3.054 7.907 1.00 96.12 192 VAL A O 1
ATOM 1504 N N . ALA A 1 193 ? 7.353 1.982 7.827 1.00 96.69 193 ALA A N 1
ATOM 1505 C CA . ALA A 1 193 ? 7.200 1.475 6.472 1.00 96.69 193 ALA A CA 1
ATOM 1506 C C . ALA A 1 193 ? 7.243 -0.052 6.467 1.00 96.69 193 ALA A C 1
ATOM 1508 O O . ALA A 1 193 ? 7.823 -0.677 7.357 1.00 96.69 193 ALA A O 1
ATOM 1509 N N . ALA A 1 194 ? 6.603 -0.667 5.483 1.00 97.88 194 ALA A N 1
ATOM 1510 C CA . ALA A 1 194 ? 6.573 -2.105 5.340 1.00 97.88 194 ALA A CA 1
ATOM 1511 C C . ALA A 1 194 ? 6.773 -2.506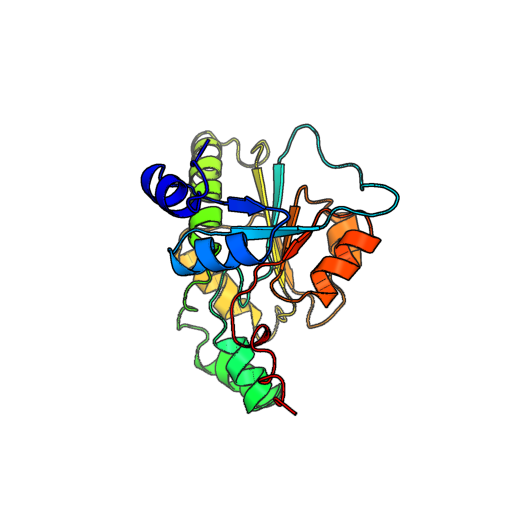 3.880 1.00 97.88 194 ALA A C 1
ATOM 1513 O O . ALA A 1 194 ? 6.034 -2.086 2.991 1.00 97.88 194 ALA A O 1
ATOM 1514 N N . HIS A 1 195 ? 7.789 -3.331 3.663 1.00 98.12 195 HIS A N 1
ATOM 1515 C CA . HIS A 1 195 ? 8.177 -3.815 2.352 1.00 98.12 195 HIS A CA 1
ATOM 1516 C C . HIS A 1 195 ? 7.288 -4.979 1.926 1.00 98.12 195 HIS A C 1
ATOM 1518 O O . HIS A 1 195 ? 7.185 -5.974 2.649 1.00 98.12 195 HIS A O 1
ATOM 1524 N N . VAL A 1 196 ? 6.683 -4.879 0.749 1.00 97.81 196 VAL A N 1
ATOM 1525 C CA . VAL A 1 196 ? 5.898 -5.945 0.123 1.00 97.81 196 VAL A CA 1
ATOM 1526 C C . VAL A 1 196 ? 6.785 -6.635 -0.918 1.00 97.81 196 VAL A C 1
ATOM 1528 O O . VAL A 1 196 ? 6.930 -6.110 -2.017 1.00 97.81 196 VAL A O 1
ATOM 1531 N N . PRO A 1 197 ? 7.395 -7.801 -0.627 1.00 95.00 197 PRO A N 1
ATOM 1532 C CA . PRO A 1 197 ? 8.276 -8.475 -1.576 1.00 95.00 197 PRO A CA 1
ATOM 1533 C C . PRO A 1 197 ? 7.470 -9.184 -2.680 1.00 95.00 197 PRO A C 1
ATOM 1535 O O . PRO A 1 197 ? 7.464 -10.412 -2.772 1.00 95.00 197 PRO A O 1
ATOM 1538 N N . TYR A 1 198 ? 6.813 -8.402 -3.538 1.00 92.25 198 TYR A N 1
ATOM 1539 C CA . TYR A 1 198 ? 6.025 -8.851 -4.681 1.00 92.25 198 TYR A CA 1
ATOM 1540 C C . TYR A 1 198 ? 6.485 -8.203 -5.998 1.00 92.25 198 TYR A C 1
ATOM 1542 O O . TYR A 1 198 ? 6.985 -7.084 -6.025 1.00 92.25 198 TYR A O 1
ATOM 1550 N N . GLY A 1 199 ? 6.290 -8.918 -7.108 1.00 87.06 199 GLY A N 1
ATOM 1551 C CA . GLY A 1 199 ? 6.525 -8.406 -8.457 1.00 87.06 199 GLY A CA 1
ATOM 1552 C C . GLY A 1 199 ? 7.959 -8.554 -8.977 1.00 87.06 199 GLY A C 1
ATOM 1553 O O . GLY A 1 199 ? 8.876 -9.015 -8.293 1.00 87.06 199 GLY A O 1
ATOM 1554 N N . VAL A 1 200 ? 8.164 -8.175 -10.241 1.00 81.38 200 VAL A N 1
ATOM 1555 C CA . VAL A 1 200 ? 9.457 -8.307 -10.942 1.00 81.38 200 VAL A CA 1
ATOM 1556 C C . VAL A 1 200 ? 10.603 -7.499 -10.338 1.00 81.38 200 VAL A C 1
ATOM 1558 O O . VAL A 1 200 ? 11.758 -7.793 -10.636 1.00 81.38 200 VAL A O 1
ATOM 1561 N N . ALA A 1 201 ? 10.328 -6.508 -9.489 1.00 75.88 201 ALA A N 1
ATOM 1562 C CA . ALA A 1 201 ? 11.367 -5.772 -8.772 1.00 75.88 201 ALA A CA 1
ATOM 1563 C C . ALA A 1 201 ? 12.113 -6.620 -7.729 1.00 75.88 201 ALA A C 1
ATOM 1565 O O . ALA A 1 201 ? 13.228 -6.272 -7.358 1.00 75.88 201 ALA A O 1
ATOM 1566 N N . GLN A 1 202 ? 11.547 -7.759 -7.330 1.00 79.19 202 GLN A N 1
ATOM 1567 C CA . GLN A 1 202 ? 12.075 -8.595 -6.249 1.00 79.19 202 GLN A CA 1
ATOM 1568 C C . GLN A 1 202 ? 13.000 -9.716 -6.711 1.00 79.19 202 GLN A C 1
ATOM 1570 O O . GLN A 1 202 ? 13.596 -10.399 -5.879 1.00 79.19 202 GLN A O 1
ATOM 1575 N N . LYS A 1 203 ? 13.086 -9.960 -8.022 1.00 68.62 203 LYS A N 1
ATOM 1576 C CA . LYS A 1 203 ? 13.947 -11.006 -8.574 1.00 68.62 203 LYS A CA 1
ATOM 1577 C C . LYS A 1 203 ? 15.392 -10.513 -8.536 1.00 68.62 203 LYS A C 1
ATOM 1579 O O . LYS A 1 203 ? 15.818 -9.792 -9.434 1.00 68.62 203 LYS A O 1
ATOM 1584 N N . THR A 1 204 ? 16.144 -10.891 -7.507 1.00 49.28 204 THR A N 1
ATOM 1585 C CA . THR A 1 204 ? 17.608 -10.843 -7.565 1.00 49.28 204 THR A CA 1
ATOM 1586 C C . THR A 1 204 ? 18.078 -11.760 -8.693 1.00 49.28 204 THR A C 1
ATOM 1588 O O . THR A 1 204 ? 17.533 -12.852 -8.877 1.00 49.28 204 THR A O 1
ATOM 1591 N N . ALA A 1 205 ? 19.064 -11.308 -9.474 1.00 38.50 205 ALA A N 1
ATOM 1592 C CA . ALA A 1 205 ? 19.800 -12.192 -10.374 1.00 38.50 205 ALA A CA 1
ATOM 1593 C C . ALA A 1 205 ? 20.287 -13.415 -9.570 1.00 38.50 205 ALA A C 1
ATOM 1595 O O . ALA A 1 205 ? 20.592 -13.249 -8.384 1.00 38.50 205 ALA A O 1
ATOM 1596 N N . PRO A 1 206 ? 20.314 -14.627 -10.154 1.00 35.94 206 PRO A N 1
ATOM 1597 C CA . PRO A 1 206 ? 20.863 -15.776 -9.449 1.00 35.94 206 PRO A CA 1
ATOM 1598 C C . PRO A 1 206 ? 22.282 -15.422 -9.004 1.00 35.94 206 PRO A C 1
ATOM 1600 O O . PRO A 1 206 ? 23.060 -14.912 -9.811 1.00 35.94 206 PRO A O 1
ATOM 1603 N N . GLU A 1 207 ? 22.592 -15.640 -7.722 1.00 39.91 207 GLU A N 1
ATOM 1604 C CA . GLU A 1 207 ? 23.979 -15.653 -7.267 1.00 39.91 207 GLU A CA 1
ATOM 1605 C C . GLU A 1 207 ? 24.725 -16.621 -8.186 1.00 39.91 207 GLU A C 1
ATOM 1607 O O . GLU A 1 207 ? 24.384 -17.805 -8.261 1.00 39.91 207 GLU A O 1
ATOM 1612 N N . GLU A 1 208 ? 25.687 -16.102 -8.951 1.00 37.34 208 GLU A N 1
ATOM 1613 C CA . GLU A 1 208 ? 26.650 -16.942 -9.642 1.00 37.34 208 GLU A CA 1
ATOM 1614 C C . GLU A 1 208 ? 27.353 -17.764 -8.564 1.00 37.34 208 GLU A C 1
ATOM 1616 O O . GLU A 1 208 ? 28.170 -17.252 -7.799 1.00 37.34 208 GLU A O 1
ATOM 1621 N N . ALA A 1 209 ? 26.979 -19.039 -8.472 1.00 36.81 209 ALA A N 1
ATOM 1622 C CA . ALA A 1 209 ? 27.731 -20.026 -7.729 1.00 36.81 209 ALA A CA 1
ATOM 1623 C C . ALA A 1 209 ? 29.127 -20.110 -8.366 1.00 36.81 209 ALA A C 1
ATOM 1625 O O . ALA A 1 209 ? 29.294 -20.735 -9.414 1.00 36.81 209 ALA A O 1
ATOM 1626 N N . CYS A 1 210 ? 30.090 -19.410 -7.766 1.00 35.09 210 CYS A N 1
ATOM 1627 C CA . CYS A 1 210 ? 31.517 -19.658 -7.955 1.00 35.09 210 CYS A CA 1
ATOM 1628 C C . CYS A 1 210 ? 31.946 -20.899 -7.169 1.00 35.09 210 CYS A C 1
ATOM 1630 O O . CYS A 1 210 ? 31.504 -21.043 -6.006 1.00 35.09 210 CYS A O 1
#